Protein AF-A0AAD7EFY2-F1 (afdb_monomer_lite)

Foldseek 3Di:
DDPVVLVVCCCPPQCVVPDDDDPVVSVCCCVFPVVQVVLLVLVVVPDPPPPPDDPDQDPVLVVVVVVLVVLCPDDDPPPPPVPKDQDLQQLDIPDPCLVVDPLSDHSVLSNQFDDADPVCSRVWDAAPHTPRTADPRSDRVPDDRDDDPPDGPGPCPPSDPPDDCVVVPPPTHPVVVDDDDDDDDDDDDDDDDPPVVVVVVVVVVVVVVVVVVVCVVCVVVPPPVVVVVCVVVVVVVVVVVVVVVVVVCVVVVVPPPPPDPDPPPPPDDDD

pLDDT: mean 74.69, std 19.08, range [30.16, 94.94]

Secondary structure (DSSP, 8-state):
--HHHHHHHIIIIISTT-SS--HHHHHHHIIIIIHHHHHHHHHHHSSSS-TTSPPPPPHHHHHHHHHHHHHHTS---SS-TTT--EETTTTEESSHHHHHSTT---HHHHHTSPPPPTTHHHH--B-SSSSSB--TTS--TTPPP-PPPS-----S-S----S-GGGSTTSS-GGGSS------------S--SHHHHHHHHHHHHHHHHHHHHHHHHGGGT-HHHHHHHHHTTHHHHHHHHHHHHHHHHHHHTS----S---TT------

Organism: NCBI:txid1033008

InterPro domains:
  IPR007527 Zinc finger, SWIM-type [PS50966] (84-117)

Structure (mmCIF, N/CA/C/O backbone):
data_AF-A0AAD7EFY2-F1
#
_entry.id   AF-A0AAD7EFY2-F1
#
loop_
_atom_site.group_PDB
_atom_site.id
_atom_site.type_symbol
_atom_site.label_atom_id
_atom_site.label_alt_id
_atom_site.label_comp_id
_atom_site.label_asym_id
_atom_site.label_entity_id
_atom_site.label_seq_id
_atom_site.pdbx_PDB_ins_code
_atom_site.Cartn_x
_atom_site.Cartn_y
_atom_site.Cartn_z
_atom_site.occupancy
_atom_site.B_iso_or_equiv
_atom_site.auth_seq_id
_atom_site.auth_comp_id
_atom_site.auth_asym_id
_atom_site.auth_atom_id
_atom_site.pdbx_PDB_model_num
ATOM 1 N N . MET A 1 1 ? 2.608 0.302 -12.556 1.00 53.41 1 MET A N 1
ATOM 2 C CA . MET A 1 1 ? 2.859 -0.166 -13.939 1.00 53.41 1 MET A CA 1
ATOM 3 C C . MET A 1 1 ? 1.964 0.640 -14.864 1.00 53.41 1 MET A C 1
ATOM 5 O O . MET A 1 1 ? 0.772 0.690 -14.608 1.00 53.41 1 MET A O 1
ATOM 9 N N . ASN A 1 2 ? 2.506 1.304 -15.886 1.00 73.56 2 ASN A N 1
ATOM 10 C CA . ASN A 1 2 ? 1.676 2.113 -16.785 1.00 73.56 2 ASN A CA 1
ATOM 11 C C . ASN A 1 2 ? 0.915 1.205 -17.759 1.00 73.56 2 ASN A C 1
ATOM 13 O O . ASN A 1 2 ? 1.488 0.238 -18.267 1.00 73.56 2 ASN A O 1
ATOM 17 N N . VAL A 1 3 ? -0.343 1.549 -18.047 1.00 77.38 3 VAL A N 1
ATOM 18 C CA . VAL A 1 3 ? -1.238 0.825 -18.974 1.00 77.38 3 VAL A CA 1
ATOM 19 C C . VAL A 1 3 ? -0.559 0.561 -20.326 1.00 77.38 3 VAL A C 1
ATOM 21 O O . VAL A 1 3 ? -0.687 -0.513 -20.903 1.00 77.38 3 VAL A O 1
ATOM 24 N N . GLU A 1 4 ? 0.261 1.497 -20.801 1.00 81.25 4 GLU A N 1
ATOM 25 C CA . GLU A 1 4 ? 1.002 1.368 -22.058 1.00 81.25 4 GLU A CA 1
ATOM 26 C C . GLU A 1 4 ? 2.034 0.223 -22.053 1.00 81.25 4 GLU A C 1
ATOM 28 O O . GLU A 1 4 ? 2.192 -0.482 -23.051 1.00 81.25 4 GLU A O 1
ATOM 33 N N . ASN A 1 5 ? 2.718 -0.002 -20.927 1.00 80.94 5 ASN A N 1
ATOM 34 C CA . ASN A 1 5 ? 3.691 -1.090 -20.811 1.00 80.94 5 ASN A CA 1
ATOM 35 C C . ASN A 1 5 ? 2.992 -2.457 -20.832 1.00 80.94 5 ASN A C 1
ATOM 37 O O . ASN A 1 5 ? 3.487 -3.395 -21.453 1.00 80.94 5 ASN A O 1
ATOM 41 N N . PHE A 1 6 ? 1.808 -2.551 -20.216 1.00 84.69 6 PHE A N 1
ATOM 42 C CA . PHE A 1 6 ? 0.968 -3.745 -20.300 1.00 84.69 6 PHE A CA 1
ATOM 43 C C . PHE A 1 6 ? 0.600 -4.063 -21.755 1.00 84.69 6 PHE A C 1
ATOM 45 O O . PHE A 1 6 ? 0.857 -5.168 -22.229 1.00 84.69 6 PHE A O 1
ATOM 52 N N . TRP A 1 7 ? 0.099 -3.078 -22.507 1.00 85.06 7 TRP A N 1
ATOM 53 C CA . TRP A 1 7 ? -0.270 -3.290 -23.910 1.00 85.06 7 TRP A CA 1
ATOM 54 C C . TRP A 1 7 ? 0.915 -3.669 -24.801 1.00 85.06 7 TRP A C 1
ATOM 56 O O . TRP A 1 7 ? 0.750 -4.497 -25.696 1.00 85.06 7 TRP A O 1
ATOM 66 N N . LYS A 1 8 ? 2.108 -3.111 -24.562 1.00 87.12 8 LYS A N 1
ATOM 67 C CA . LYS A 1 8 ? 3.330 -3.515 -25.280 1.00 87.12 8 LYS A CA 1
ATOM 68 C C . LYS A 1 8 ? 3.653 -4.988 -25.038 1.00 87.12 8 LYS A C 1
ATOM 70 O O . LYS A 1 8 ? 3.886 -5.723 -25.995 1.00 87.12 8 LYS A O 1
ATOM 75 N N . GLN A 1 9 ? 3.612 -5.437 -23.785 1.00 86.31 9 GLN A N 1
ATOM 76 C CA . GLN A 1 9 ? 3.875 -6.838 -23.440 1.00 86.31 9 GLN A CA 1
ATOM 77 C C . GLN A 1 9 ? 2.809 -7.780 -23.996 1.00 86.31 9 GLN A C 1
ATOM 79 O O . GLN A 1 9 ? 3.153 -8.827 -24.536 1.00 86.31 9 GLN A O 1
ATOM 84 N N . LEU A 1 10 ? 1.533 -7.393 -23.940 1.00 89.19 10 LEU A N 1
ATOM 85 C CA . LEU A 1 10 ? 0.446 -8.176 -24.521 1.00 89.19 10 LEU A CA 1
ATOM 86 C C . LEU A 1 10 ? 0.632 -8.353 -26.035 1.00 89.19 10 LEU A C 1
ATOM 88 O O . LEU A 1 10 ? 0.599 -9.475 -26.541 1.00 89.19 10 LEU A O 1
ATOM 92 N N . LYS A 1 11 ? 0.880 -7.250 -26.753 1.00 87.81 11 LYS A N 1
ATOM 93 C CA . LYS A 1 11 ? 1.038 -7.255 -28.214 1.00 87.81 11 LYS A CA 1
ATOM 94 C C . LYS A 1 11 ? 2.266 -8.039 -28.665 1.00 87.81 11 LYS A C 1
ATOM 96 O O . LYS A 1 11 ? 2.144 -8.906 -29.521 1.00 87.81 11 LYS A O 1
ATOM 101 N N . HIS A 1 12 ? 3.431 -7.752 -28.090 1.00 87.94 12 HIS A N 1
ATOM 102 C CA . HIS A 1 12 ? 4.690 -8.349 -28.539 1.00 87.94 12 HIS A CA 1
ATOM 103 C C . HIS A 1 12 ? 4.944 -9.737 -27.947 1.00 87.94 12 HIS A C 1
ATOM 105 O O . HIS A 1 12 ? 5.533 -10.580 -28.610 1.00 87.94 12 HIS A O 1
ATOM 111 N N . GLY A 1 13 ? 4.492 -9.995 -26.719 1.00 86.44 13 GLY A N 1
ATOM 112 C CA . GLY A 1 13 ? 4.700 -11.278 -26.050 1.00 86.44 13 GLY A CA 1
ATOM 113 C C . GLY A 1 13 ? 3.698 -12.341 -26.485 1.00 86.44 13 GLY A C 1
ATOM 114 O O . GLY A 1 13 ? 4.090 -13.453 -26.820 1.00 86.44 13 GLY A O 1
ATOM 115 N N . PHE A 1 14 ? 2.409 -11.995 -26.532 1.00 87.81 14 PHE A N 1
ATOM 116 C CA . PHE A 1 14 ? 1.338 -12.992 -26.640 1.00 87.81 14 PHE A CA 1
ATOM 117 C C . PHE A 1 14 ? 0.555 -12.915 -27.954 1.00 87.81 14 PHE A C 1
ATOM 119 O O . PHE A 1 14 ? 0.080 -13.936 -28.441 1.00 87.81 14 PHE A O 1
ATOM 126 N N . LEU A 1 15 ? 0.436 -11.728 -28.560 1.00 90.88 15 LEU A N 1
ATOM 127 C CA . LEU A 1 15 ? -0.363 -11.521 -29.777 1.00 90.88 15 LEU A CA 1
ATOM 128 C C . LEU A 1 15 ? 0.467 -11.349 -31.058 1.00 90.88 15 LEU A C 1
ATOM 130 O O . LEU A 1 15 ? -0.096 -11.017 -32.096 1.00 90.88 15 LEU A O 1
ATOM 134 N N . HIS A 1 16 ? 1.779 -11.595 -31.020 1.00 87.19 16 HIS A N 1
ATOM 135 C CA . HIS A 1 16 ? 2.670 -11.342 -32.158 1.00 87.19 16 HIS A CA 1
ATOM 136 C C . HIS A 1 16 ? 2.314 -12.164 -33.412 1.00 87.19 16 HIS A C 1
ATOM 138 O O . HIS A 1 16 ? 2.474 -11.669 -34.522 1.00 87.19 16 HIS A O 1
ATOM 144 N N . ASN A 1 17 ? 1.755 -13.367 -33.236 1.00 86.62 17 ASN A N 1
ATOM 145 C CA . ASN A 1 17 ? 1.300 -14.235 -34.333 1.00 86.62 17 ASN A CA 1
ATOM 146 C C . ASN A 1 17 ? -0.208 -14.127 -34.619 1.00 86.62 17 ASN A C 1
ATOM 148 O O . ASN A 1 17 ? -0.734 -14.852 -35.462 1.00 86.62 17 ASN A O 1
ATOM 152 N N . HIS A 1 18 ? -0.929 -13.252 -33.913 1.00 86.19 18 HIS A N 1
ATOM 153 C CA . HIS A 1 18 ? -2.376 -13.119 -34.046 1.00 86.19 18 HIS A CA 1
ATOM 154 C C . HIS A 1 18 ? -2.736 -11.819 -34.760 1.00 86.19 18 HIS A C 1
ATOM 156 O O . HIS A 1 18 ? -2.819 -10.746 -34.163 1.00 86.19 18 HIS A O 1
ATOM 162 N N . VAL A 1 19 ? -3.023 -11.926 -36.055 1.00 82.81 19 VAL A N 1
ATOM 163 C CA . VAL A 1 19 ? -3.623 -10.827 -36.813 1.00 82.81 19 VAL A CA 1
ATOM 164 C C . VAL A 1 19 ? -5.116 -10.796 -36.482 1.00 82.81 19 VAL A C 1
ATOM 166 O O . VAL A 1 19 ? -5.873 -11.623 -36.975 1.00 82.81 19 VAL A O 1
ATOM 169 N N . ARG A 1 20 ? -5.534 -9.853 -35.625 1.00 85.56 20 ARG A N 1
ATOM 170 C CA . ARG A 1 20 ? -6.931 -9.674 -35.167 1.00 85.56 20 ARG A CA 1
ATOM 171 C C . ARG A 1 20 ? -7.519 -10.931 -34.494 1.00 85.56 20 ARG A C 1
ATOM 173 O O . ARG A 1 20 ? -8.410 -11.567 -35.055 1.00 85.56 20 ARG A O 1
ATOM 180 N N . PRO A 1 21 ? -7.052 -11.294 -33.285 1.00 87.94 21 PRO A N 1
ATOM 181 C CA . PRO A 1 21 ? -7.642 -12.408 -32.547 1.00 87.94 21 PRO A CA 1
ATOM 182 C C . PRO A 1 21 ? -9.140 -12.168 -32.320 1.00 87.94 21 PRO A C 1
ATOM 184 O O . PRO A 1 21 ? -9.557 -11.052 -32.000 1.00 87.94 21 PRO A O 1
ATOM 187 N N . ARG A 1 22 ? -9.949 -13.225 -32.461 1.00 93.69 22 ARG A N 1
ATOM 188 C CA . ARG A 1 22 ? -11.358 -13.194 -32.039 1.00 93.69 22 ARG A CA 1
ATOM 189 C C . ARG A 1 22 ? -11.436 -12.897 -30.541 1.00 93.69 22 ARG A C 1
ATOM 191 O O . ARG A 1 22 ? -10.520 -13.258 -29.800 1.00 93.69 22 ARG A O 1
ATOM 198 N N . LEU A 1 23 ? -12.532 -12.283 -30.096 1.00 93.25 23 LEU A N 1
ATOM 199 C CA . LEU A 1 23 ? -12.705 -11.883 -28.696 1.00 93.25 23 LEU A CA 1
ATOM 200 C C . LEU A 1 23 ? -12.502 -13.065 -27.734 1.00 93.25 23 LEU A C 1
ATOM 202 O O . LEU A 1 23 ? -11.715 -12.950 -26.799 1.00 93.25 23 LEU A O 1
ATOM 206 N N . ASP A 1 24 ? -13.100 -14.219 -28.027 1.00 94.94 24 ASP A N 1
ATOM 207 C CA . ASP A 1 24 ? -12.975 -15.423 -27.192 1.00 94.94 24 ASP A CA 1
ATOM 208 C C . ASP A 1 24 ? -11.528 -15.915 -27.084 1.00 94.94 24 ASP A C 1
ATOM 210 O O . ASP A 1 24 ? -11.059 -16.299 -26.015 1.00 94.94 24 ASP A O 1
ATOM 214 N N . GLN A 1 25 ? -10.783 -15.851 -28.189 1.00 91.50 25 GLN A N 1
ATOM 215 C CA . GLN A 1 25 ? -9.376 -16.239 -28.222 1.00 91.50 25 GLN A CA 1
ATOM 216 C C . GLN A 1 25 ? -8.512 -15.260 -27.425 1.00 91.50 25 GLN A C 1
ATOM 218 O O . GLN A 1 25 ? -7.604 -15.684 -26.714 1.00 91.50 25 GLN A O 1
ATOM 223 N N . LEU A 1 26 ? -8.801 -13.959 -27.507 1.00 92.19 26 LEU A N 1
ATOM 224 C CA . LEU A 1 26 ? -8.124 -12.951 -26.698 1.00 92.19 26 LEU A CA 1
ATOM 225 C C . LEU A 1 26 ? -8.396 -13.165 -25.204 1.00 92.19 26 LEU A C 1
ATOM 227 O O . LEU A 1 26 ? -7.457 -13.130 -24.413 1.00 92.19 26 LEU A O 1
ATOM 231 N N . ILE A 1 27 ? -9.650 -13.428 -24.825 1.00 93.31 27 ILE A N 1
ATOM 232 C CA . ILE A 1 27 ? -10.039 -13.734 -23.440 1.00 93.31 27 ILE A CA 1
ATOM 233 C C . ILE A 1 27 ? -9.298 -14.979 -22.949 1.00 93.31 27 ILE A C 1
ATOM 235 O O . ILE A 1 27 ? -8.695 -14.952 -21.876 1.00 93.31 27 ILE A O 1
ATOM 239 N N . TRP A 1 28 ? -9.267 -16.044 -23.752 1.00 93.31 28 TRP A N 1
ATOM 240 C CA . TRP A 1 28 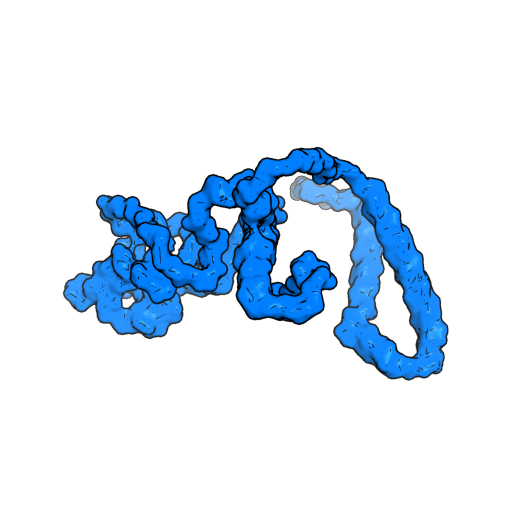? -8.536 -17.261 -23.408 1.00 93.31 28 TRP A CA 1
ATOM 241 C C . TRP A 1 28 ? -7.039 -16.994 -23.209 1.00 93.31 28 TRP A C 1
ATOM 243 O O . TRP A 1 28 ? -6.480 -17.423 -22.202 1.00 93.31 28 TRP A O 1
ATOM 253 N N . ILE A 1 29 ? -6.392 -16.232 -24.101 1.00 90.88 29 ILE A N 1
ATOM 254 C CA . ILE A 1 29 ? -4.973 -15.846 -23.967 1.00 90.88 29 ILE A CA 1
ATOM 255 C C . ILE A 1 29 ? -4.743 -15.028 -22.690 1.00 90.88 29 ILE A C 1
ATOM 257 O O . ILE A 1 29 ? -3.776 -15.275 -21.967 1.00 90.88 29 ILE A O 1
ATOM 261 N N . LEU A 1 30 ? -5.627 -14.072 -22.387 1.00 91.25 30 LEU A N 1
ATOM 262 C CA . LEU A 1 30 ? -5.523 -13.246 -21.184 1.00 91.25 30 LEU A CA 1
ATOM 263 C C . LEU A 1 30 ? -5.583 -14.105 -19.918 1.00 91.25 30 LEU A C 1
ATOM 265 O O . LEU A 1 30 ? -4.690 -14.010 -19.079 1.00 91.25 30 LEU A O 1
ATOM 269 N N . ILE A 1 31 ? -6.585 -14.978 -19.812 1.00 90.31 31 ILE A N 1
ATOM 270 C CA . ILE A 1 31 ? -6.802 -15.820 -18.629 1.00 90.31 31 ILE A CA 1
ATOM 271 C C . ILE A 1 31 ? -5.695 -16.869 -18.479 1.00 90.31 31 ILE A C 1
ATOM 273 O O . ILE A 1 31 ? -5.176 -17.059 -17.383 1.00 90.31 31 ILE A O 1
ATOM 277 N N . THR A 1 32 ? -5.323 -17.550 -19.564 1.00 86.19 32 THR A N 1
ATOM 278 C CA . THR A 1 32 ? -4.462 -18.745 -19.486 1.00 86.19 32 THR A CA 1
ATOM 279 C C . THR A 1 32 ? -2.972 -18.454 -19.626 1.00 86.19 32 THR A C 1
ATOM 281 O O . THR A 1 32 ? -2.159 -19.236 -19.135 1.00 86.19 32 THR A O 1
ATOM 284 N N . GLN A 1 33 ? -2.587 -17.353 -20.280 1.00 86.62 33 GLN A N 1
ATOM 285 C CA . GLN A 1 33 ? -1.179 -17.051 -20.568 1.00 86.62 33 GLN A CA 1
ATOM 286 C C . GLN A 1 33 ? -0.711 -15.766 -19.893 1.00 86.62 33 GLN A C 1
ATOM 288 O O . GLN A 1 33 ? 0.328 -15.758 -19.238 1.00 86.62 33 GLN A O 1
ATOM 293 N N . VAL A 1 34 ? -1.472 -14.679 -20.027 1.00 88.75 34 VAL A N 1
ATOM 294 C CA . VAL A 1 34 ? -1.034 -13.357 -19.556 1.00 88.75 34 VAL A CA 1
ATOM 295 C C . VAL A 1 34 ? -1.124 -13.277 -18.037 1.00 88.75 34 VAL A C 1
ATOM 297 O O . VAL A 1 34 ? -0.108 -13.061 -17.379 1.00 88.75 34 VAL A O 1
ATOM 300 N N . THR A 1 35 ? -2.307 -13.501 -17.463 1.00 85.56 35 THR A N 1
ATOM 301 C CA . THR A 1 35 ? -2.536 -13.373 -16.016 1.00 85.56 35 THR A CA 1
ATOM 302 C C . THR A 1 35 ? -1.567 -14.219 -15.179 1.00 85.56 35 THR A C 1
ATOM 304 O O . THR A 1 35 ? -0.947 -13.656 -14.277 1.00 85.56 35 THR A O 1
ATOM 307 N N . PRO A 1 36 ? -1.316 -15.510 -15.481 1.00 86.06 36 PRO A N 1
ATOM 308 C CA . PRO A 1 36 ? -0.393 -16.323 -14.687 1.00 86.06 36 PRO A CA 1
ATOM 309 C C . PRO A 1 36 ? 1.052 -15.812 -14.716 1.00 86.06 36 PRO A C 1
ATOM 311 O O . PRO A 1 36 ? 1.701 -15.758 -13.674 1.00 86.06 36 PRO A O 1
ATOM 314 N N . VAL A 1 37 ? 1.553 -15.373 -15.878 1.00 82.25 37 VAL A N 1
ATOM 315 C CA . VAL A 1 37 ? 2.913 -14.812 -16.006 1.00 82.25 37 VAL A CA 1
ATOM 316 C C . VAL A 1 37 ? 3.045 -13.518 -15.207 1.00 82.25 37 VAL A C 1
ATOM 318 O O . VAL A 1 37 ? 4.066 -13.280 -14.558 1.00 82.25 37 VAL A O 1
ATOM 321 N N . TYR A 1 38 ? 2.012 -12.678 -15.236 1.00 81.62 38 TYR A N 1
ATOM 322 C CA . TYR A 1 38 ? 1.975 -11.454 -14.444 1.00 81.62 38 TYR A CA 1
ATOM 323 C C . TYR A 1 38 ? 1.939 -11.742 -12.944 1.00 81.62 38 TYR A C 1
ATOM 325 O O . TYR A 1 38 ? 2.714 -11.135 -12.206 1.00 81.62 38 TYR A O 1
ATOM 333 N N . LEU A 1 39 ? 1.112 -12.693 -12.505 1.00 81.38 39 LEU A N 1
ATOM 334 C CA . LEU A 1 39 ? 1.046 -13.118 -11.106 1.00 81.38 39 LEU A CA 1
ATOM 335 C C . LEU A 1 39 ? 2.374 -13.721 -10.635 1.00 81.38 39 LEU A C 1
ATOM 337 O O . LEU A 1 39 ? 2.857 -13.356 -9.571 1.00 81.38 39 LEU A O 1
ATOM 341 N N . ALA A 1 40 ? 3.024 -14.565 -11.440 1.00 79.56 40 ALA A N 1
ATOM 342 C CA . ALA A 1 40 ? 4.335 -15.126 -11.111 1.00 79.56 40 ALA A CA 1
ATOM 343 C C . ALA A 1 40 ? 5.401 -14.031 -10.938 1.00 79.56 40 ALA A C 1
ATOM 345 O O . ALA A 1 40 ? 6.148 -14.041 -9.960 1.00 79.56 40 ALA A O 1
ATOM 346 N N . ARG A 1 41 ? 5.431 -13.041 -11.842 1.00 76.50 41 ARG A N 1
ATOM 347 C CA . ARG A 1 41 ? 6.342 -11.888 -11.743 1.00 76.50 41 ARG A CA 1
ATOM 348 C C . ARG A 1 41 ? 6.046 -11.020 -10.525 1.00 76.50 41 ARG A C 1
ATOM 350 O O . ARG A 1 41 ? 6.975 -10.606 -9.832 1.00 76.50 41 ARG A O 1
ATOM 357 N N . ALA A 1 42 ? 4.771 -10.753 -10.259 1.00 74.81 42 ALA A N 1
ATOM 358 C CA . ALA A 1 42 ? 4.344 -10.024 -9.072 1.00 74.81 42 ALA A CA 1
ATOM 359 C C . ALA A 1 42 ? 4.775 -10.763 -7.799 1.00 74.81 42 ALA A C 1
ATOM 361 O O . ALA A 1 42 ? 5.352 -10.139 -6.919 1.00 74.81 42 ALA A O 1
ATOM 362 N N . ASN A 1 43 ? 4.620 -12.087 -7.751 1.00 70.12 43 ASN A N 1
ATOM 363 C CA . ASN A 1 43 ? 5.050 -12.922 -6.629 1.00 70.12 43 ASN A CA 1
ATOM 364 C C . ASN A 1 43 ? 6.573 -12.965 -6.456 1.00 70.12 43 ASN A C 1
ATOM 366 O O . ASN A 1 43 ? 7.043 -13.021 -5.330 1.00 70.12 43 ASN A O 1
ATOM 370 N N . THR A 1 44 ? 7.370 -12.913 -7.529 1.00 66.38 44 THR A N 1
ATOM 371 C CA . THR A 1 44 ? 8.835 -12.772 -7.386 1.00 66.38 44 THR A CA 1
ATOM 372 C C . THR A 1 44 ? 9.255 -11.406 -6.851 1.00 66.38 44 THR A C 1
ATOM 374 O O . THR A 1 44 ? 10.288 -11.300 -6.193 1.00 66.38 44 THR A O 1
ATOM 377 N N . LEU A 1 45 ? 8.480 -10.359 -7.143 1.00 65.38 45 LEU A N 1
ATOM 378 C CA . LEU A 1 45 ? 8.734 -9.007 -6.646 1.00 65.38 45 LEU A CA 1
ATOM 379 C C . LEU A 1 45 ? 8.202 -8.815 -5.221 1.00 65.38 45 LEU A C 1
ATOM 381 O O . LEU A 1 45 ? 8.803 -8.068 -4.449 1.00 65.38 45 LEU A O 1
ATOM 385 N N . ASN A 1 46 ? 7.116 -9.501 -4.867 1.00 62.25 46 ASN A N 1
ATOM 386 C CA . ASN A 1 46 ? 6.559 -9.495 -3.527 1.00 62.25 46 ASN A CA 1
ATOM 387 C C . ASN A 1 46 ? 7.360 -10.421 -2.599 1.00 62.25 46 ASN A C 1
ATOM 389 O O . ASN A 1 46 ? 7.657 -11.576 -2.885 1.00 62.25 46 ASN A O 1
ATOM 393 N N . ASP A 1 47 ? 7.735 -9.862 -1.457 1.00 54.81 47 ASP A N 1
ATOM 394 C CA . ASP A 1 47 ? 8.230 -10.528 -0.250 1.00 54.81 47 ASP A CA 1
ATOM 395 C C . ASP A 1 47 ? 9.649 -11.138 -0.254 1.00 54.81 47 ASP A C 1
ATOM 397 O O . ASP A 1 47 ? 10.275 -11.137 0.805 1.00 54.81 47 ASP A O 1
ATOM 401 N N . ARG A 1 48 ? 10.233 -11.581 -1.379 1.00 50.84 48 ARG A N 1
ATOM 402 C CA . ARG A 1 48 ? 11.602 -12.174 -1.377 1.00 50.84 48 ARG A CA 1
ATOM 403 C C . ARG A 1 48 ? 12.717 -11.317 -1.968 1.00 50.84 48 ARG A C 1
ATOM 405 O O . ARG A 1 48 ? 13.881 -11.587 -1.695 1.00 50.84 48 ARG A O 1
ATOM 412 N N . HIS A 1 49 ? 12.409 -10.296 -2.763 1.00 47.47 49 HIS A N 1
ATOM 413 C CA . HIS A 1 49 ? 13.447 -9.574 -3.513 1.00 47.47 49 HIS A CA 1
ATOM 414 C C . HIS A 1 49 ? 14.151 -8.461 -2.705 1.00 47.47 49 HIS A C 1
ATOM 416 O O . HIS A 1 49 ? 15.203 -7.966 -3.103 1.00 47.47 49 HIS A O 1
ATOM 422 N N . CYS A 1 50 ? 13.624 -8.070 -1.541 1.00 54.69 50 CYS A N 1
ATOM 423 C CA . CYS A 1 50 ? 14.248 -7.071 -0.665 1.00 54.69 50 CYS A CA 1
ATOM 424 C C . CYS A 1 50 ? 14.828 -7.715 0.603 1.00 54.69 50 CYS A C 1
ATOM 426 O O . CYS A 1 50 ? 14.456 -7.356 1.720 1.00 54.69 50 CYS A O 1
ATOM 428 N N . LEU A 1 51 ? 15.751 -8.665 0.430 1.00 52.06 51 LEU A N 1
ATOM 429 C CA . LEU A 1 51 ? 16.549 -9.246 1.515 1.00 52.06 51 LEU A CA 1
ATOM 430 C C . LEU A 1 51 ? 17.436 -8.151 2.135 1.00 52.06 51 LEU A C 1
ATOM 432 O O . LEU A 1 51 ? 18.536 -7.890 1.662 1.00 52.06 51 LEU A O 1
ATOM 436 N N . GLY A 1 52 ? 16.935 -7.448 3.151 1.00 56.06 52 GLY A N 1
ATOM 437 C CA . GLY A 1 52 ? 17.712 -6.444 3.889 1.00 56.06 52 GLY A CA 1
ATOM 438 C C . GLY A 1 52 ? 16.933 -5.222 4.369 1.00 56.06 52 GLY A C 1
ATOM 439 O O . GLY A 1 52 ? 17.455 -4.458 5.176 1.00 56.06 52 GLY A O 1
ATOM 440 N N . ARG A 1 53 ? 15.682 -5.029 3.931 1.00 56.69 53 ARG A N 1
ATOM 441 C CA . ARG A 1 53 ? 14.822 -3.949 4.438 1.00 56.69 53 ARG A CA 1
ATOM 442 C C . ARG A 1 53 ? 13.515 -4.526 4.960 1.00 56.69 53 ARG A C 1
ATOM 444 O O . ARG A 1 53 ? 12.870 -5.307 4.269 1.00 56.69 53 ARG A O 1
ATOM 451 N N . SER A 1 54 ? 13.118 -4.130 6.170 1.00 65.44 54 SER A N 1
ATOM 452 C CA . SER A 1 54 ? 11.780 -4.437 6.677 1.00 65.44 54 SER A CA 1
ATOM 453 C C . SER A 1 54 ? 10.724 -3.872 5.725 1.00 65.44 54 SER A C 1
ATOM 455 O O . SER A 1 54 ? 10.922 -2.810 5.122 1.00 65.44 54 SER A O 1
ATOM 457 N N . LYS A 1 55 ? 9.608 -4.595 5.568 1.00 71.12 55 LYS A N 1
ATOM 458 C CA . LYS A 1 55 ? 8.492 -4.157 4.728 1.00 71.12 55 LYS A CA 1
ATOM 459 C C . LYS A 1 55 ? 8.042 -2.782 5.213 1.00 71.12 55 LYS A C 1
ATOM 461 O O . LYS A 1 55 ? 7.643 -2.615 6.365 1.00 71.12 55 LYS A O 1
ATOM 466 N N . ALA A 1 56 ? 8.179 -1.778 4.353 1.00 81.88 56 ALA A N 1
ATOM 467 C CA . ALA A 1 56 ? 7.687 -0.452 4.675 1.00 81.88 56 ALA A CA 1
ATOM 468 C C . ALA A 1 56 ? 6.161 -0.525 4.777 1.00 81.88 56 ALA A C 1
ATOM 470 O O . ALA A 1 56 ? 5.514 -1.082 3.893 1.00 81.88 56 ALA A O 1
ATOM 471 N N . LEU A 1 57 ? 5.605 0.048 5.845 1.00 85.62 57 LEU A N 1
ATOM 472 C CA . LEU A 1 57 ? 4.158 0.150 6.002 1.00 85.62 57 LEU A CA 1
ATOM 473 C C . LEU A 1 57 ? 3.562 0.916 4.818 1.00 85.62 57 LEU A C 1
ATOM 475 O O . LEU A 1 57 ? 4.091 1.970 4.428 1.00 85.62 57 LEU A O 1
ATOM 479 N N . THR A 1 58 ? 2.458 0.407 4.277 1.00 86.12 58 THR A N 1
ATOM 480 C CA . THR A 1 58 ? 1.689 1.117 3.250 1.00 86.12 58 THR A CA 1
ATOM 481 C C . THR A 1 58 ? 1.154 2.443 3.815 1.00 86.12 58 THR A C 1
ATOM 483 O O . THR A 1 58 ? 1.056 2.602 5.037 1.00 86.12 58 THR A O 1
ATOM 486 N N . PRO A 1 59 ? 0.805 3.435 2.971 1.00 88.81 59 PRO A N 1
ATOM 487 C CA . PRO A 1 59 ? 0.192 4.678 3.448 1.00 88.81 59 PRO A CA 1
ATOM 488 C C . PRO A 1 59 ? -1.041 4.425 4.324 1.00 88.81 59 PRO A C 1
ATOM 490 O O . PRO A 1 59 ? -1.173 5.036 5.383 1.00 88.81 59 PRO A O 1
ATOM 493 N N . PHE A 1 60 ? -1.872 3.455 3.930 1.00 88.88 60 PHE A N 1
ATOM 494 C CA . PHE A 1 60 ? -3.013 3.001 4.716 1.00 88.88 60 PHE A CA 1
ATOM 495 C C . PHE A 1 60 ? -2.586 2.446 6.079 1.00 88.88 60 PHE A C 1
ATOM 497 O O . PHE A 1 60 ? -3.076 2.913 7.097 1.00 88.88 60 PHE A O 1
ATOM 504 N N . GLN A 1 61 ? -1.624 1.519 6.127 1.00 92.00 61 GLN A N 1
ATOM 505 C CA . GLN A 1 61 ? -1.144 0.936 7.387 1.00 92.00 61 GLN A CA 1
ATOM 506 C C . GLN A 1 61 ? -0.546 1.981 8.336 1.00 92.00 61 GLN A C 1
ATOM 508 O O . GLN A 1 61 ? -0.700 1.877 9.552 1.00 92.00 61 GLN A O 1
ATOM 513 N N . LYS A 1 62 ? 0.128 3.007 7.801 1.00 93.00 62 LYS A N 1
ATOM 514 C CA . LYS A 1 62 ? 0.641 4.129 8.602 1.00 93.00 62 LYS A CA 1
ATOM 515 C C . LYS A 1 62 ? -0.490 4.935 9.233 1.00 93.00 62 LYS A C 1
ATOM 517 O O . LYS A 1 62 ? -0.428 5.178 10.433 1.00 93.00 62 LYS A O 1
ATOM 522 N N . MET A 1 63 ? -1.495 5.306 8.436 1.00 93.44 63 MET A N 1
ATOM 523 C CA . MET A 1 63 ? -2.689 6.018 8.901 1.00 93.44 63 MET A CA 1
ATOM 524 C C . MET A 1 63 ? -3.461 5.177 9.923 1.00 93.44 63 MET A C 1
ATOM 526 O O . MET A 1 63 ? -3.717 5.626 11.031 1.00 93.44 63 MET A O 1
ATOM 530 N N . PHE A 1 64 ? -3.744 3.916 9.604 1.00 94.06 64 PHE A N 1
ATOM 531 C CA . PHE A 1 64 ? -4.428 2.987 10.499 1.00 94.06 64 PHE A CA 1
ATOM 532 C C . PHE A 1 64 ? -3.715 2.867 11.852 1.00 94.06 64 PHE A C 1
ATOM 534 O O . PHE A 1 64 ? -4.340 2.973 12.904 1.00 94.06 64 PHE A O 1
ATOM 541 N N . LYS A 1 65 ? -2.386 2.705 11.836 1.00 94.81 65 LYS A N 1
ATOM 542 C CA . LYS A 1 65 ? -1.573 2.628 13.053 1.00 94.81 65 LYS A CA 1
ATOM 543 C C . LYS A 1 65 ? -1.610 3.922 13.868 1.00 94.81 65 LYS A C 1
ATOM 545 O O . LYS A 1 65 ? -1.673 3.843 15.092 1.00 94.81 65 LYS A O 1
ATOM 550 N N . SER A 1 66 ? -1.528 5.095 13.234 1.00 94.56 66 SER A N 1
ATOM 551 C CA . SER A 1 66 ? -1.577 6.368 13.966 1.00 94.56 66 SER A CA 1
ATOM 552 C C . SER A 1 66 ? -2.935 6.593 14.622 1.00 94.56 66 SER A C 1
ATOM 554 O O . SER A 1 66 ? -2.978 6.957 15.795 1.00 94.56 66 SER A O 1
ATOM 556 N N . GLU A 1 67 ? -4.022 6.311 13.901 1.00 94.44 67 GLU A N 1
ATOM 557 C CA . GLU A 1 67 ? -5.386 6.445 14.425 1.00 94.44 67 GLU A CA 1
ATOM 558 C C . GLU A 1 67 ? -5.653 5.452 15.560 1.00 94.44 67 GLU A C 1
ATOM 560 O O . GLU A 1 67 ? -6.200 5.825 16.596 1.00 94.44 67 GLU A O 1
ATOM 565 N N . TRP A 1 68 ? -5.189 4.205 15.425 1.00 94.69 68 TRP A N 1
ATOM 566 C CA . TRP A 1 68 ? -5.289 3.216 16.497 1.00 94.69 68 TRP A CA 1
ATOM 567 C C . TRP A 1 68 ? -4.614 3.693 17.782 1.00 94.69 68 TRP A C 1
ATOM 569 O O . TRP A 1 68 ? -5.219 3.640 18.846 1.00 94.69 68 TRP A O 1
ATOM 579 N N . ILE A 1 69 ? -3.367 4.169 17.696 1.00 93.75 69 ILE A N 1
ATOM 580 C CA . ILE A 1 69 ? -2.613 4.645 18.868 1.00 93.75 69 ILE A CA 1
ATOM 581 C C . ILE A 1 69 ? -3.309 5.852 19.506 1.00 93.75 69 ILE A C 1
ATOM 583 O O . ILE A 1 69 ? -3.339 5.964 20.730 1.00 93.75 69 ILE A O 1
ATOM 587 N N . CYS A 1 70 ? -3.881 6.743 18.691 1.00 93.12 70 CYS A N 1
ATOM 588 C CA . CYS A 1 70 ? -4.654 7.870 19.196 1.00 93.12 70 CYS A CA 1
ATOM 589 C C . CYS A 1 70 ? -5.856 7.377 20.014 1.00 93.12 70 CYS A C 1
ATOM 591 O O . CYS A 1 70 ? -5.974 7.740 21.182 1.00 93.12 70 CYS A O 1
ATOM 593 N N . LEU A 1 71 ? -6.674 6.482 19.451 1.00 92.12 71 LEU A N 1
ATOM 594 C CA . LEU A 1 71 ? -7.870 5.925 20.098 1.00 92.12 71 LEU A CA 1
ATOM 595 C C . LEU A 1 71 ? -7.561 5.046 21.321 1.00 92.12 71 LEU A C 1
ATOM 597 O O . LEU A 1 71 ? -8.334 5.038 22.275 1.00 92.12 71 LEU A O 1
ATOM 601 N N . GLU A 1 72 ? -6.426 4.343 21.325 1.00 91.94 72 GLU A N 1
ATOM 602 C CA . GLU A 1 72 ? -5.943 3.558 22.473 1.00 91.94 72 GLU A CA 1
ATOM 603 C C . GLU A 1 72 ? -5.664 4.459 23.686 1.00 91.94 72 GLU A C 1
ATOM 605 O O . GLU A 1 72 ? -5.877 4.051 24.824 1.00 91.94 72 GLU A O 1
ATOM 610 N N . SER A 1 73 ? -5.211 5.694 23.450 1.00 87.31 73 SER A N 1
ATOM 611 C CA . SER A 1 73 ? -4.868 6.651 24.510 1.00 87.31 73 SER A CA 1
ATOM 612 C C . SER A 1 73 ? -6.050 7.460 25.053 1.00 87.31 73 SER A C 1
ATOM 614 O O . SER A 1 73 ? -5.897 8.164 26.052 1.00 87.31 73 SER A O 1
ATOM 616 N N . VAL A 1 74 ? -7.217 7.395 24.406 1.00 87.88 74 VAL A N 1
ATOM 617 C CA . VAL A 1 74 ? -8.397 8.162 24.823 1.00 87.88 74 VAL A CA 1
ATOM 618 C C . VAL A 1 74 ? -8.968 7.560 26.103 1.00 87.88 74 VAL A C 1
ATOM 620 O O . VAL A 1 74 ? -9.343 6.394 26.133 1.00 87.88 74 VAL A O 1
ATOM 623 N N . THR A 1 75 ? -9.084 8.355 27.166 1.00 78.88 75 THR A N 1
ATOM 624 C CA . THR A 1 75 ? -9.810 7.928 28.366 1.00 78.88 75 THR A CA 1
ATOM 625 C C . THR A 1 75 ? -11.291 7.810 28.029 1.00 78.88 75 THR A C 1
ATOM 627 O O . THR A 1 75 ? -11.937 8.813 27.717 1.00 78.88 75 THR A O 1
ATOM 630 N N . THR A 1 76 ? -11.835 6.597 28.099 1.00 67.31 76 THR A N 1
ATOM 631 C CA . THR A 1 76 ? -13.260 6.340 27.890 1.00 67.31 76 THR A CA 1
ATOM 632 C C . THR A 1 76 ? -14.050 7.216 28.862 1.00 67.31 76 THR A C 1
ATOM 634 O O . THR A 1 76 ? -13.814 7.195 30.073 1.00 67.31 76 THR A O 1
ATOM 637 N N . ARG A 1 77 ? -14.955 8.056 28.347 1.00 57.16 77 ARG A N 1
ATOM 638 C CA . ARG A 1 77 ? -15.827 8.884 29.193 1.00 57.16 77 ARG A CA 1
ATOM 639 C C . ARG A 1 77 ? -16.758 7.919 29.933 1.00 57.16 77 ARG A C 1
ATOM 641 O O . ARG A 1 77 ? -17.657 7.360 29.315 1.00 57.16 77 ARG A O 1
ATOM 648 N N . GLY A 1 78 ? -16.455 7.662 31.204 1.00 50.19 78 GLY A N 1
ATOM 649 C CA . GLY A 1 78 ? -16.891 6.491 31.973 1.00 50.19 78 GLY A CA 1
ATOM 650 C C . GLY A 1 78 ? -18.380 6.376 32.302 1.00 50.19 78 GLY A C 1
ATOM 651 O O . GLY A 1 78 ? -18.718 6.332 33.471 1.00 50.19 78 GLY A O 1
ATOM 652 N N . ASP A 1 79 ? -19.249 6.278 31.297 1.00 46.34 79 ASP A N 1
ATOM 653 C CA . ASP A 1 79 ? -20.696 6.059 31.489 1.00 46.34 79 ASP A CA 1
ATOM 654 C C . ASP A 1 79 ? -21.355 5.250 30.346 1.00 46.34 79 ASP A C 1
ATOM 656 O O . ASP A 1 79 ? -22.571 5.280 30.161 1.00 46.34 79 ASP A O 1
ATOM 660 N N . VAL A 1 80 ? -20.570 4.583 29.488 1.00 54.16 80 VAL A N 1
ATOM 661 C CA . VAL A 1 80 ? -21.028 4.260 28.119 1.00 54.16 80 VAL A CA 1
ATOM 662 C C . VAL A 1 80 ? -20.888 2.785 27.710 1.00 54.16 80 VAL A C 1
ATOM 664 O O . VAL A 1 80 ? -21.480 2.393 26.703 1.00 54.16 80 VAL A O 1
ATOM 667 N N . ASP A 1 81 ? -20.232 1.933 28.502 1.00 53.06 81 ASP A N 1
ATOM 668 C CA . ASP A 1 81 ? -20.088 0.505 28.160 1.00 53.06 81 ASP A CA 1
ATOM 669 C C . ASP A 1 81 ? -21.432 -0.256 28.111 1.00 53.06 81 ASP A C 1
ATOM 671 O O . ASP A 1 81 ? -21.530 -1.282 27.445 1.00 53.06 81 ASP A O 1
ATOM 675 N N . GLU A 1 82 ? -22.510 0.276 28.703 1.00 61.62 82 GLU A N 1
ATOM 676 C CA . GLU A 1 82 ? -23.869 -0.270 28.532 1.00 61.62 82 GLU A CA 1
ATOM 677 C C . GLU A 1 82 ? -24.597 0.237 27.271 1.00 61.62 82 GLU A C 1
ATOM 679 O O . GLU A 1 82 ? -25.564 -0.378 26.817 1.00 61.62 82 GLU A O 1
ATOM 684 N N . LYS A 1 83 ? -24.177 1.365 26.680 1.00 78.50 83 LYS A N 1
ATOM 685 C CA . LYS A 1 83 ? -24.940 2.034 25.610 1.00 78.50 83 LYS A CA 1
ATOM 686 C C . LYS A 1 83 ? -24.587 1.543 24.209 1.00 78.50 83 LYS A C 1
ATOM 688 O O . LYS A 1 83 ? -25.448 1.564 23.323 1.00 78.50 83 LYS A O 1
ATOM 693 N N . TYR A 1 84 ? -23.335 1.157 23.974 1.00 83.44 84 TYR A N 1
ATOM 694 C CA . TYR A 1 84 ? -22.881 0.728 22.653 1.00 83.44 84 TYR A CA 1
ATOM 695 C C . TYR A 1 84 ? -22.509 -0.749 22.646 1.00 83.44 84 TYR A C 1
ATOM 697 O O . TYR A 1 84 ? -21.756 -1.223 23.484 1.00 83.44 84 TYR A O 1
ATOM 705 N N . ILE A 1 85 ? -23.022 -1.472 21.653 1.00 86.25 85 ILE A N 1
ATOM 706 C CA . ILE A 1 85 ? -22.725 -2.888 21.464 1.00 86.25 85 ILE A CA 1
ATOM 707 C C . ILE A 1 85 ? -21.522 -2.970 20.529 1.00 86.25 85 ILE A C 1
ATOM 709 O O . ILE A 1 85 ? -21.605 -2.548 19.370 1.00 86.25 85 ILE A O 1
ATOM 713 N N . THR A 1 86 ? -20.414 -3.507 21.032 1.00 89.50 86 THR A N 1
ATOM 714 C CA . THR A 1 86 ? -19.209 -3.819 20.260 1.00 89.50 86 THR A CA 1
ATOM 715 C C . THR A 1 86 ? -19.176 -5.302 19.907 1.00 89.50 86 THR A C 1
ATOM 717 O O . THR A 1 86 ? -19.368 -6.178 20.745 1.00 89.50 86 THR A O 1
ATOM 720 N N . ARG A 1 87 ? -18.944 -5.593 18.629 1.00 89.00 87 ARG A N 1
ATOM 721 C CA . ARG A 1 87 ? -18.794 -6.941 18.080 1.00 89.00 87 ARG A CA 1
ATOM 722 C C . ARG A 1 87 ? -17.489 -7.010 17.310 1.00 89.00 87 ARG A C 1
ATOM 724 O O . ARG A 1 87 ? -17.413 -6.593 16.154 1.00 89.00 87 ARG A O 1
ATOM 731 N N . VAL A 1 88 ? -16.450 -7.488 17.986 1.00 88.12 88 VAL A N 1
ATOM 732 C CA . VAL A 1 88 ? -15.090 -7.599 17.439 1.00 88.12 88 VAL A CA 1
ATOM 733 C C . VAL A 1 88 ? -15.026 -8.626 16.307 1.00 88.12 88 VAL A C 1
ATOM 735 O O . VAL A 1 88 ? -14.368 -8.387 15.301 1.00 88.12 88 VAL A O 1
ATOM 738 N N . ASP A 1 89 ? -15.775 -9.721 16.431 1.00 84.38 89 ASP A N 1
ATOM 739 C CA . ASP A 1 89 ? -15.911 -10.794 15.439 1.00 84.38 89 ASP A CA 1
ATOM 740 C C . ASP A 1 89 ? -16.423 -10.291 14.082 1.00 84.38 89 ASP A C 1
ATOM 742 O O . ASP A 1 89 ? -15.947 -10.716 13.032 1.00 84.38 89 ASP A O 1
ATOM 746 N N . GLN A 1 90 ? -17.369 -9.351 14.104 1.00 85.69 90 GLN A N 1
ATOM 747 C CA . GLN A 1 90 ? -17.927 -8.715 12.906 1.00 85.69 90 GLN A CA 1
ATOM 748 C C . GLN A 1 90 ? -17.218 -7.402 12.550 1.00 85.69 90 GLN A C 1
ATOM 750 O O . GLN A 1 90 ? -17.511 -6.812 11.512 1.00 85.69 90 GLN A O 1
ATOM 755 N N . TRP A 1 91 ? -16.295 -6.939 13.396 1.00 89.88 91 TRP A N 1
ATOM 756 C CA . TRP A 1 91 ? -15.713 -5.599 13.351 1.00 89.88 91 TRP A CA 1
ATOM 757 C C . TRP A 1 91 ? -16.771 -4.484 13.286 1.00 89.88 91 TRP A C 1
ATOM 759 O O . TRP A 1 91 ? -16.725 -3.587 12.440 1.00 89.88 91 TRP A O 1
ATOM 769 N N . THR A 1 92 ? -17.773 -4.541 14.163 1.00 91.12 92 THR A N 1
ATOM 770 C CA . THR A 1 92 ? -18.868 -3.558 14.202 1.00 91.12 92 THR A CA 1
ATOM 771 C C . THR A 1 92 ? -19.074 -2.990 15.598 1.00 91.12 92 THR A C 1
ATOM 773 O O . THR A 1 92 ? -18.873 -3.654 16.611 1.00 91.12 92 THR A O 1
ATOM 776 N N . CYS A 1 93 ? -19.476 -1.730 15.653 1.00 91.31 93 CYS A N 1
ATOM 777 C CA . CYS A 1 93 ? -19.813 -0.997 16.856 1.00 91.31 93 CYS A CA 1
ATOM 778 C C . CYS A 1 93 ? -21.001 -0.088 16.548 1.00 91.31 93 CYS A C 1
ATOM 780 O O . CYS A 1 93 ? -21.041 0.576 15.514 1.00 91.31 93 CYS A O 1
ATOM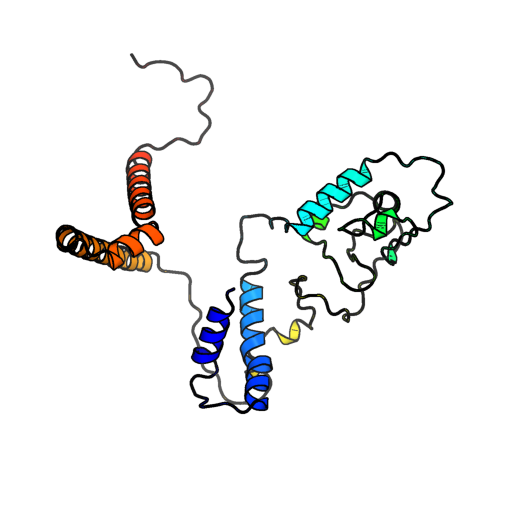 782 N N . THR A 1 94 ? -21.970 -0.012 17.459 1.00 91.69 94 THR A N 1
ATOM 783 C CA . THR A 1 94 ? -23.162 0.836 17.267 1.00 91.69 94 THR A CA 1
ATOM 784 C C . THR A 1 94 ? -22.887 2.335 17.442 1.00 91.69 94 THR A C 1
ATOM 786 O O . THR A 1 94 ? -23.786 3.160 17.263 1.00 91.69 94 THR A O 1
ATOM 789 N N . CYS A 1 95 ? -21.656 2.724 17.783 1.00 89.38 95 CYS A N 1
ATOM 790 C CA . CYS A 1 95 ? -21.290 4.127 17.935 1.00 89.38 95 CYS A CA 1
ATOM 791 C C . CYS A 1 95 ? -21.167 4.840 16.575 1.00 89.38 95 CYS A C 1
ATOM 793 O O . CYS A 1 95 ? -20.667 4.299 15.589 1.00 89.38 95 CYS A O 1
ATOM 795 N N . LYS A 1 96 ? -21.558 6.119 16.532 1.00 88.38 96 LYS A N 1
ATOM 796 C CA . LYS A 1 96 ? -21.472 6.938 15.308 1.00 88.38 96 LYS A CA 1
ATOM 797 C C . LYS A 1 96 ? -20.034 7.176 14.838 1.00 88.38 96 LYS A C 1
ATOM 799 O O . LYS A 1 96 ? -19.817 7.390 13.649 1.00 88.38 96 LYS A O 1
ATOM 804 N N . ALA A 1 97 ? -19.065 7.140 15.756 1.00 89.75 97 ALA A N 1
ATOM 805 C CA . ALA A 1 97 ? -17.663 7.396 15.444 1.00 89.75 97 ALA A CA 1
ATOM 806 C C . ALA A 1 97 ? -17.105 6.379 14.438 1.00 89.75 97 ALA A C 1
ATOM 808 O O . ALA A 1 97 ? -16.419 6.781 13.505 1.00 89.75 97 ALA A O 1
ATOM 809 N N . GLN A 1 98 ? -17.470 5.094 14.555 1.00 91.94 98 GLN A N 1
ATOM 810 C CA . GLN A 1 98 ? -16.974 4.062 13.641 1.00 91.94 98 GLN A CA 1
ATOM 811 C C . GLN A 1 98 ? -17.393 4.331 12.188 1.00 91.94 98 GLN A C 1
ATOM 813 O O . GLN A 1 98 ? -16.583 4.208 11.272 1.00 91.94 98 GLN A O 1
ATOM 818 N N . ALA A 1 99 ? -18.651 4.721 11.971 1.00 89.31 99 ALA A N 1
ATOM 819 C CA . ALA A 1 99 ? -19.174 4.992 10.633 1.00 89.31 99 ALA A CA 1
ATOM 820 C C . ALA A 1 99 ? -18.540 6.236 9.985 1.00 89.31 99 ALA A C 1
ATOM 822 O O . ALA A 1 99 ? -18.441 6.303 8.764 1.00 89.31 99 ALA A O 1
ATOM 823 N N . MET A 1 100 ? -18.117 7.210 10.796 1.00 91.00 100 MET A N 1
ATOM 824 C CA . MET A 1 100 ? -17.543 8.478 10.329 1.00 91.00 100 MET A CA 1
ATOM 825 C C . MET A 1 100 ? -16.017 8.433 10.178 1.00 91.00 100 MET A C 1
ATOM 827 O O . MET A 1 100 ? -15.438 9.290 9.513 1.00 91.00 100 MET A O 1
ATOM 831 N N . HIS A 1 101 ? -15.352 7.460 10.800 1.00 91.50 101 HIS A N 1
ATOM 832 C CA . HIS A 1 101 ? -13.902 7.336 10.761 1.00 91.50 101 HIS A CA 1
ATOM 833 C C . HIS A 1 101 ? -13.432 6.682 9.454 1.00 91.50 101 HIS A C 1
ATOM 835 O O . HIS A 1 101 ? -13.949 5.641 9.055 1.00 91.50 101 HIS A O 1
ATOM 841 N N . SER A 1 102 ? -12.391 7.232 8.822 1.00 89.75 102 SER A N 1
ATOM 842 C CA . SER A 1 102 ? -11.855 6.744 7.536 1.00 89.75 102 SER A CA 1
ATOM 843 C C . SER A 1 102 ? -11.380 5.287 7.583 1.00 89.75 102 SER A C 1
ATOM 845 O O . SER A 1 102 ? -11.532 4.547 6.619 1.00 89.75 102 SER A O 1
ATOM 847 N N . CYS A 1 103 ? -10.813 4.874 8.717 1.00 91.94 103 CYS A N 1
ATOM 848 C CA . CYS A 1 103 ? -10.387 3.495 8.972 1.00 91.94 103 CYS A CA 1
ATOM 849 C C . CYS A 1 103 ? -11.465 2.627 9.645 1.00 91.94 103 CYS A C 1
ATOM 851 O O . CYS A 1 103 ? -11.146 1.529 10.089 1.00 91.94 103 CYS A O 1
ATOM 853 N N . HIS A 1 104 ? -12.700 3.108 9.813 1.00 92.38 104 HIS A N 1
ATOM 854 C CA . HIS A 1 104 ? -13.749 2.386 10.548 1.00 92.38 104 HIS A CA 1
ATOM 855 C C . HIS A 1 104 ? -13.321 1.921 11.954 1.00 92.38 104 HIS A C 1
ATOM 857 O O . HIS A 1 104 ? -13.642 0.812 12.393 1.00 92.38 104 HIS A O 1
ATOM 863 N N . LEU A 1 105 ? -12.570 2.782 12.648 1.00 93.50 105 LEU A N 1
ATOM 864 C CA . LEU A 1 105 ? -12.117 2.588 14.021 1.00 93.50 105 LEU A CA 1
ATOM 865 C C . LEU A 1 105 ? -12.960 3.438 14.969 1.00 93.50 105 LEU A C 1
ATOM 867 O O . LEU A 1 105 ? -13.465 4.499 14.605 1.00 93.50 105 LEU A O 1
ATOM 871 N N . CYS A 1 106 ? -13.096 2.973 16.203 1.00 92.56 106 CYS A N 1
ATOM 872 C CA . CYS A 1 106 ? -13.632 3.758 17.304 1.00 92.56 106 CYS A CA 1
ATOM 873 C C . CYS A 1 106 ? -12.933 3.359 18.604 1.00 92.56 106 CYS A C 1
ATOM 875 O O . CYS A 1 106 ? -12.343 2.279 18.680 1.00 92.56 106 CYS A O 1
ATOM 877 N N . GLU A 1 107 ? -13.025 4.216 19.621 1.00 91.88 107 GLU A N 1
ATOM 878 C CA . GLU A 1 107 ? -12.432 3.960 20.939 1.00 91.88 107 GLU A CA 1
ATOM 879 C C . GLU A 1 107 ? -12.906 2.621 21.524 1.00 91.88 107 GLU A C 1
ATOM 881 O O . GLU A 1 107 ? -12.077 1.812 21.923 1.00 91.88 107 GLU A O 1
ATOM 886 N N . HIS A 1 108 ? -14.206 2.311 21.439 1.00 90.06 108 HIS A N 1
ATOM 887 C CA . HIS A 1 108 ? -14.767 1.076 21.994 1.00 90.06 108 HIS A CA 1
ATOM 888 C C . HIS A 1 108 ? -14.196 -0.196 21.339 1.00 90.06 108 HIS A C 1
ATOM 890 O O . HIS A 1 108 ? -13.906 -1.165 22.033 1.00 90.06 108 HIS A O 1
ATOM 896 N N . LEU A 1 109 ? -14.001 -0.212 20.010 1.00 90.50 109 LEU A N 1
ATOM 897 C CA . LEU A 1 109 ? -13.400 -1.364 19.320 1.00 90.50 109 LEU A CA 1
ATOM 898 C C . LEU A 1 109 ? -11.925 -1.516 19.682 1.00 90.50 109 LEU A C 1
ATOM 900 O O . LEU A 1 109 ? -11.481 -2.615 20.004 1.00 90.50 109 LEU A O 1
ATOM 904 N N . VAL A 1 110 ? -11.177 -0.412 19.651 1.00 91.81 110 VAL A N 1
ATOM 905 C CA . VAL A 1 110 ? -9.737 -0.418 19.930 1.00 91.81 110 VAL A CA 1
ATOM 906 C C . VAL A 1 110 ? -9.457 -0.840 21.373 1.00 91.81 110 VAL A C 1
ATOM 908 O O . VAL A 1 110 ? -8.559 -1.642 21.602 1.00 91.81 110 VAL A O 1
ATOM 911 N N . GLN A 1 111 ? -10.249 -0.358 22.331 1.00 89.38 111 GLN A N 1
ATOM 912 C CA . GLN A 1 111 ? -10.086 -0.659 23.757 1.00 89.38 111 GLN A CA 1
ATOM 913 C C . GLN A 1 111 ? -10.599 -2.050 24.146 1.00 89.38 111 GLN A C 1
ATOM 915 O O . GLN A 1 111 ? -10.113 -2.626 25.115 1.00 89.38 111 GLN A O 1
ATOM 920 N N . SER A 1 112 ? -11.532 -2.628 23.378 1.00 87.56 112 SER A N 1
ATOM 921 C CA . SER A 1 112 ? -11.992 -4.013 23.584 1.00 87.56 112 SER A CA 1
ATOM 922 C C . SER A 1 112 ? -10.937 -5.076 23.241 1.00 87.56 112 SER A C 1
ATOM 924 O O . SER A 1 112 ? -11.121 -6.259 23.534 1.00 87.56 112 SER A O 1
ATOM 926 N N . LEU A 1 113 ? -9.834 -4.666 22.611 1.00 88.88 113 LEU A N 1
ATOM 927 C CA . LEU A 1 113 ? -8.774 -5.537 22.131 1.00 88.88 113 LEU A CA 1
ATOM 928 C C . LEU A 1 113 ? -7.457 -5.283 22.873 1.00 88.88 113 LEU A C 1
ATOM 930 O O . LEU A 1 113 ? -7.135 -4.144 23.209 1.00 88.88 113 LEU A O 1
ATOM 934 N N . PRO A 1 114 ? -6.636 -6.327 23.087 1.00 88.31 114 PRO A N 1
ATOM 935 C CA . PRO A 1 114 ? -5.279 -6.132 23.572 1.00 88.31 114 PRO A CA 1
ATOM 936 C C . PRO A 1 114 ? -4.429 -5.405 22.522 1.00 88.31 114 PRO A C 1
ATOM 938 O O . PRO A 1 114 ? -4.656 -5.519 21.315 1.00 88.31 114 PRO A O 1
ATOM 941 N N . ARG A 1 115 ? -3.387 -4.703 22.982 1.00 89.62 115 ARG A N 1
ATOM 942 C CA . ARG A 1 115 ? -2.436 -4.017 22.101 1.00 89.62 115 ARG A CA 1
ATOM 943 C C . ARG A 1 115 ? -1.804 -5.006 21.102 1.00 89.62 115 ARG A C 1
ATOM 945 O O . ARG A 1 115 ? -1.108 -5.931 21.534 1.00 89.62 115 ARG A O 1
ATOM 952 N N . PRO A 1 116 ? -1.965 -4.806 19.780 1.00 91.25 116 PRO A N 1
ATOM 953 C CA . PRO A 1 116 ? -1.446 -5.749 18.795 1.00 91.25 116 PRO A CA 1
ATOM 954 C C . PRO A 1 116 ? 0.095 -5.785 18.726 1.00 91.25 116 PRO A C 1
ATOM 956 O O . PRO A 1 116 ? 0.760 -4.764 18.947 1.00 91.25 116 PRO A O 1
ATOM 959 N N . PRO A 1 117 ? 0.699 -6.929 18.345 1.00 91.69 117 PRO A N 1
ATOM 960 C CA . PRO A 1 117 ? 2.145 -7.049 18.169 1.00 91.69 117 PRO A CA 1
ATOM 961 C C . PRO A 1 117 ? 2.649 -6.226 16.974 1.00 91.69 117 PRO A C 1
ATOM 963 O O . PRO A 1 117 ? 1.904 -5.902 16.058 1.00 91.69 117 PRO A O 1
ATOM 966 N N . ALA A 1 118 ? 3.954 -5.946 16.905 1.00 88.88 118 ALA A N 1
ATOM 967 C CA . ALA A 1 118 ? 4.522 -5.134 15.820 1.00 88.88 118 ALA A CA 1
ATOM 968 C C . ALA A 1 118 ? 4.268 -5.700 14.404 1.00 88.88 118 ALA A C 1
ATOM 970 O O . ALA A 1 118 ? 4.167 -4.929 13.450 1.00 88.88 118 ALA A O 1
ATOM 971 N N . LYS A 1 119 ? 4.148 -7.030 14.275 1.00 89.38 119 LYS A N 1
ATOM 972 C CA . LYS A 1 119 ? 3.862 -7.712 13.003 1.00 89.38 119 LYS A CA 1
ATOM 973 C C . LYS A 1 119 ? 2.474 -7.389 12.448 1.00 89.38 119 LYS A C 1
ATOM 975 O O . LYS A 1 119 ? 2.350 -7.199 11.244 1.00 89.38 119 LYS A O 1
ATOM 980 N N . PHE A 1 120 ? 1.486 -7.197 13.326 1.00 91.88 120 PHE A N 1
ATOM 981 C CA . PHE A 1 120 ? 0.108 -6.870 12.952 1.00 91.88 120 PHE A CA 1
ATOM 982 C C . PHE A 1 120 ? 0.032 -5.678 11.997 1.00 91.88 120 PHE A C 1
ATOM 984 O O . PHE A 1 120 ? -0.650 -5.733 10.983 1.00 91.88 120 PHE A O 1
ATOM 991 N N . TRP A 1 121 ? 0.788 -4.613 12.270 1.00 91.12 121 TRP A N 1
ATOM 992 C CA . TRP A 1 121 ? 0.733 -3.395 11.459 1.00 91.12 121 TRP A CA 1
ATOM 993 C C . TRP A 1 121 ? 1.173 -3.612 10.008 1.00 91.12 121 TRP A C 1
ATOM 995 O O . TRP A 1 121 ? 0.756 -2.860 9.135 1.00 91.12 121 TRP A O 1
ATOM 1005 N N . MET A 1 122 ? 2.019 -4.615 9.749 1.00 87.44 122 MET A N 1
ATOM 1006 C CA . MET A 1 122 ? 2.473 -4.965 8.399 1.00 87.44 122 MET A CA 1
ATOM 1007 C C . MET A 1 122 ? 1.501 -5.902 7.675 1.00 87.44 122 MET A C 1
ATOM 1009 O O . MET A 1 122 ? 1.534 -5.972 6.445 1.00 87.44 122 MET A O 1
ATOM 1013 N N . GLU A 1 123 ? 0.673 -6.617 8.433 1.00 87.12 123 GLU A N 1
ATOM 1014 C CA . GLU A 1 123 ? -0.212 -7.686 7.961 1.00 87.12 123 GLU A CA 1
ATOM 1015 C C . GLU A 1 123 ? -1.682 -7.253 7.905 1.00 87.12 123 GLU A C 1
ATOM 1017 O O . GLU A 1 123 ? -2.477 -7.903 7.236 1.00 87.12 123 GLU A O 1
ATOM 1022 N N . VAL A 1 124 ? -2.054 -6.146 8.558 1.00 88.50 124 VAL A N 1
ATOM 1023 C CA . VAL A 1 124 ? -3.422 -5.623 8.529 1.00 88.50 124 VAL A CA 1
ATOM 1024 C C . VAL A 1 124 ? -3.809 -5.183 7.115 1.00 88.50 124 VAL A C 1
ATOM 1026 O O . VAL A 1 124 ? -3.088 -4.421 6.456 1.00 88.50 124 VAL A O 1
ATOM 1029 N N . VAL A 1 125 ? -4.969 -5.667 6.674 1.00 85.56 125 VAL A N 1
ATOM 1030 C CA . VAL A 1 125 ? -5.599 -5.374 5.383 1.00 85.56 125 VAL A CA 1
ATOM 1031 C C . VAL A 1 125 ? -7.051 -4.972 5.635 1.00 85.56 125 VAL A C 1
ATOM 1033 O O . VAL A 1 125 ? -7.691 -5.487 6.550 1.00 85.56 125 VAL A O 1
ATOM 1036 N N . HIS A 1 126 ? -7.553 -4.027 4.840 1.00 86.38 126 HIS A N 1
ATOM 1037 C CA . HIS A 1 126 ? -8.947 -3.597 4.873 1.00 86.38 126 HIS A CA 1
ATOM 1038 C C . HIS A 1 126 ? -9.761 -4.368 3.828 1.00 86.38 126 HIS A C 1
ATOM 1040 O O . HIS A 1 126 ? -9.447 -4.338 2.638 1.00 86.38 126 HIS A O 1
ATOM 1046 N N . HIS A 1 127 ? -1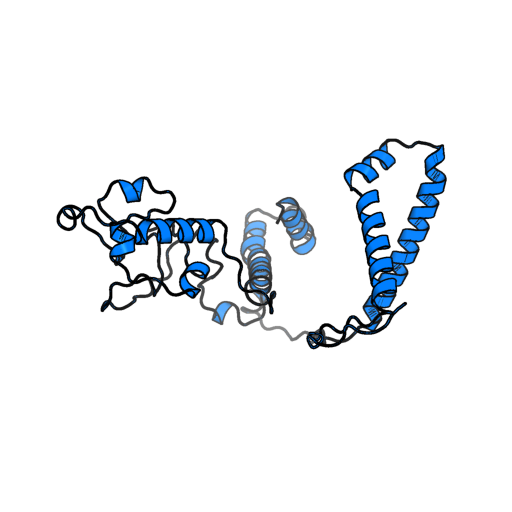0.809 -5.051 4.274 1.00 81.38 127 HIS A N 1
ATOM 1047 C CA . HIS A 1 127 ? -11.721 -5.817 3.434 1.00 81.38 127 HIS A CA 1
ATOM 1048 C C . HIS A 1 127 ? -12.969 -4.998 3.088 1.00 81.38 127 HIS A C 1
ATOM 1050 O O . HIS A 1 127 ? -13.405 -4.136 3.844 1.00 81.38 127 HIS A O 1
ATOM 1056 N N . ARG A 1 128 ? -13.586 -5.298 1.940 1.00 77.06 128 ARG A N 1
ATOM 1057 C CA . ARG A 1 128 ? -14.854 -4.677 1.502 1.00 77.06 128 ARG A CA 1
ATOM 1058 C C . ARG A 1 128 ? -16.095 -5.378 2.055 1.00 77.06 128 ARG A C 1
ATOM 1060 O O . ARG A 1 128 ? -17.202 -4.860 1.943 1.00 77.06 128 ARG A O 1
ATOM 1067 N N . THR A 1 129 ? -15.916 -6.572 2.607 1.00 79.12 129 THR A N 1
ATOM 1068 C CA . THR A 1 129 ? -16.969 -7.384 3.218 1.00 79.12 129 THR A CA 1
ATOM 1069 C C . THR A 1 129 ? -16.737 -7.465 4.714 1.00 79.12 129 THR A C 1
ATOM 1071 O O . THR A 1 129 ? -15.594 -7.415 5.158 1.00 79.12 129 THR A O 1
ATOM 1074 N N . LEU A 1 130 ? -17.804 -7.645 5.488 1.00 78.75 130 LEU A N 1
ATOM 1075 C CA . LEU A 1 130 ? -17.668 -7.905 6.916 1.00 78.75 130 LEU A CA 1
ATOM 1076 C C . LEU A 1 130 ? -17.023 -9.284 7.165 1.00 78.75 130 LEU A C 1
ATOM 1078 O O . LEU A 1 130 ? -17.346 -10.230 6.441 1.00 78.75 130 LEU A O 1
ATOM 1082 N N . PRO A 1 131 ? -16.170 -9.415 8.196 1.00 83.44 131 PRO A N 1
ATOM 1083 C CA . PRO A 1 131 ? -15.607 -8.326 9.001 1.00 83.44 131 PRO A CA 1
ATOM 1084 C C . PRO A 1 131 ? -14.592 -7.481 8.207 1.00 83.44 131 PRO A C 1
ATOM 1086 O O . PRO A 1 131 ? -13.764 -8.022 7.477 1.00 83.44 131 PRO A O 1
ATOM 1089 N N . LEU A 1 132 ? -14.644 -6.149 8.371 1.00 86.12 132 LEU A N 1
ATOM 1090 C CA . LEU A 1 132 ? -13.791 -5.203 7.623 1.00 86.12 132 LEU A CA 1
ATOM 1091 C C . LEU A 1 132 ? -12.293 -5.424 7.860 1.00 86.12 132 LEU A C 1
ATOM 1093 O O . LEU A 1 132 ? -11.479 -5.123 6.990 1.00 86.12 132 LEU A O 1
ATOM 1097 N N . TYR A 1 133 ? -11.927 -5.941 9.029 1.00 88.75 133 TYR A N 1
ATOM 1098 C CA . TYR A 1 133 ? -10.565 -6.340 9.343 1.00 88.75 133 TYR A CA 1
ATOM 1099 C C . TYR A 1 133 ? -10.565 -7.768 9.843 1.00 88.75 133 TYR A C 1
ATOM 1101 O O . TYR A 1 133 ? -11.392 -8.158 10.666 1.00 88.75 133 TYR A O 1
ATOM 1109 N N . HIS A 1 134 ? -9.597 -8.532 9.355 1.00 82.31 134 HIS A N 1
ATOM 1110 C CA . HIS A 1 134 ? -9.442 -9.928 9.703 1.00 82.31 134 HIS A CA 1
ATOM 1111 C C . HIS A 1 134 ? -7.968 -10.196 9.996 1.00 82.31 134 HIS A C 1
ATOM 1113 O O . HIS A 1 134 ? -7.119 -10.122 9.112 1.00 82.31 134 HIS A O 1
ATOM 1119 N N . HIS A 1 135 ? -7.635 -10.421 11.267 1.00 86.62 135 HIS A N 1
ATOM 1120 C CA . HIS A 1 135 ? -6.279 -10.782 11.669 1.00 86.62 135 HIS A CA 1
ATOM 1121 C C . HIS A 1 135 ? -6.279 -11.602 12.972 1.00 86.62 135 HIS A C 1
ATOM 1123 O O . HIS A 1 135 ? -7.031 -11.258 13.884 1.00 86.62 135 HIS A O 1
ATOM 1129 N N . PRO A 1 136 ? -5.393 -12.605 13.146 1.00 85.31 136 PRO A N 1
ATOM 1130 C CA . PRO A 1 136 ? -5.332 -13.435 14.362 1.00 85.31 136 PRO A CA 1
ATOM 1131 C C . PRO A 1 136 ? -5.001 -12.661 15.651 1.00 85.31 136 PRO A C 1
ATOM 1133 O O . PRO A 1 136 ? -5.150 -13.178 16.750 1.00 85.31 136 PRO A O 1
ATOM 1136 N N . ALA A 1 137 ? -4.549 -11.414 15.522 1.00 86.50 137 ALA A N 1
ATOM 1137 C CA . ALA A 1 137 ? -4.314 -10.498 16.644 1.00 86.50 137 ALA A CA 1
ATOM 1138 C C . ALA A 1 137 ? -5.561 -9.691 17.053 1.00 86.50 137 ALA A C 1
ATOM 1140 O O . ALA A 1 137 ? -5.522 -9.001 18.065 1.00 86.50 137 ALA A O 1
ATOM 1141 N N . LEU A 1 138 ? -6.645 -9.756 16.274 1.00 87.00 138 LEU A N 1
ATOM 1142 C CA . LEU A 1 138 ? -7.917 -9.065 16.509 1.00 87.00 138 LEU A CA 1
ATOM 1143 C C . LEU A 1 138 ? -8.950 -10.023 17.114 1.00 87.00 138 LEU A C 1
ATOM 1145 O O . LEU A 1 138 ? -10.102 -10.075 16.695 1.00 87.00 138 LEU A O 1
ATOM 1149 N N . VAL A 1 139 ? -8.507 -10.831 18.071 1.00 83.06 139 VAL A N 1
ATOM 1150 C CA . VAL A 1 139 ? -9.312 -11.875 18.704 1.00 83.06 139 VAL A CA 1
ATOM 1151 C C . VAL A 1 139 ? -9.519 -11.489 20.161 1.00 83.06 139 VAL A C 1
ATOM 1153 O O . VAL A 1 139 ? -8.569 -11.103 20.845 1.00 83.06 139 VAL A O 1
ATOM 1156 N N . ILE A 1 140 ? -10.764 -11.575 20.635 1.00 77.38 140 ILE A N 1
ATOM 1157 C CA . ILE A 1 140 ? -11.086 -11.317 22.043 1.00 77.38 140 ILE A CA 1
ATOM 1158 C C . ILE A 1 140 ? -10.313 -12.338 22.895 1.00 77.38 140 ILE A C 1
ATOM 1160 O O . ILE A 1 140 ? -10.323 -13.527 22.544 1.00 77.38 140 ILE A O 1
ATOM 1164 N N . PRO A 1 141 ? -9.661 -11.930 24.000 1.00 72.56 141 PRO A N 1
ATOM 1165 C CA . PRO A 1 141 ? -8.957 -12.855 24.883 1.00 72.56 141 PRO A CA 1
ATOM 1166 C C . PRO A 1 141 ? -9.839 -14.051 25.275 1.00 72.56 141 PRO A C 1
ATOM 1168 O O . PRO A 1 141 ? -10.912 -13.879 25.844 1.00 72.56 141 PRO A O 1
ATOM 1171 N N . GLY A 1 142 ? -9.393 -15.266 24.942 1.00 70.06 142 GLY A N 1
ATOM 1172 C CA . GLY A 1 142 ? -10.122 -16.511 25.219 1.00 70.06 142 GLY A CA 1
ATOM 1173 C C . GLY A 1 142 ? -11.013 -17.034 24.084 1.00 70.06 142 GLY A C 1
ATOM 1174 O O . GLY A 1 142 ? -11.526 -18.144 24.204 1.00 70.06 142 GLY A O 1
ATOM 1175 N N . SER A 1 143 ? -11.172 -16.303 22.975 1.00 76.00 143 SER A N 1
ATOM 1176 C CA . SER A 1 143 ? -11.866 -16.811 21.781 1.00 76.00 143 SER A CA 1
ATOM 1177 C C . SER A 1 143 ? -10.906 -17.503 20.802 1.00 76.00 143 SER A C 1
ATOM 1179 O O . SER A 1 143 ? -9.723 -17.167 20.727 1.00 76.00 143 SER A O 1
ATOM 1181 N N . GLN A 1 144 ? -11.397 -18.513 20.073 1.00 77.88 144 GLN A N 1
ATOM 1182 C CA . GLN A 1 144 ? -10.607 -19.228 19.068 1.00 77.88 144 GLN A CA 1
ATOM 1183 C C . GLN A 1 144 ? -10.644 -18.482 17.733 1.00 77.88 144 GLN A C 1
ATOM 1185 O O . GLN A 1 144 ? -11.707 -18.105 17.244 1.00 77.88 144 GLN A O 1
ATOM 1190 N N . TRP A 1 145 ? -9.473 -18.317 17.119 1.00 78.38 145 TRP A N 1
ATOM 1191 C CA . TRP A 1 145 ? -9.365 -17.812 15.757 1.00 78.38 145 TRP A CA 1
ATOM 1192 C C . TRP A 1 145 ? -9.919 -18.824 14.753 1.00 78.38 145 TRP A C 1
ATOM 1194 O O . TRP A 1 145 ? -9.442 -19.959 14.692 1.00 78.38 145 TRP A O 1
ATOM 1204 N N . ILE A 1 146 ? -10.889 -18.398 13.946 1.00 71.88 146 ILE A N 1
ATOM 1205 C CA . ILE A 1 146 ? -11.412 -19.178 12.825 1.00 71.88 146 ILE A CA 1
ATOM 1206 C C . ILE A 1 146 ? -10.960 -18.493 11.539 1.00 71.88 146 ILE A C 1
ATOM 1208 O O . ILE A 1 146 ? -11.282 -17.328 11.293 1.00 71.88 146 ILE A O 1
ATOM 1212 N N . GLU A 1 147 ? -10.201 -19.220 10.723 1.00 68.69 147 GLU A N 1
ATOM 1213 C CA . GLU A 1 147 ? -9.820 -18.748 9.399 1.00 68.69 147 GLU A CA 1
ATOM 1214 C C . GLU A 1 147 ? -11.056 -18.785 8.472 1.00 68.69 147 GLU A C 1
ATOM 1216 O O . GLU A 1 147 ? -11.728 -19.816 8.388 1.00 68.69 147 GLU A O 1
ATOM 1221 N N . PRO A 1 148 ? -11.432 -17.663 7.837 1.00 63.47 148 PRO A N 1
ATOM 1222 C CA . PRO A 1 148 ? -12.660 -17.531 7.081 1.00 63.47 148 PRO A CA 1
ATOM 1223 C C . PRO A 1 148 ? -12.542 -18.330 5.796 1.00 63.47 148 PRO A C 1
ATOM 1225 O O . PRO A 1 148 ? -11.471 -18.424 5.198 1.00 63.47 148 PRO A O 1
ATOM 1228 N N . ALA A 1 149 ? -13.671 -18.891 5.369 1.00 57.75 149 ALA A N 1
ATOM 1229 C CA . ALA A 1 149 ? -13.752 -19.625 4.120 1.00 57.75 149 ALA A CA 1
ATOM 1230 C C . ALA A 1 149 ? -13.331 -18.730 2.941 1.00 57.75 149 ALA A C 1
ATOM 1232 O O . ALA A 1 149 ? -13.809 -17.600 2.808 1.00 57.75 149 ALA A O 1
ATOM 1233 N N . ASP A 1 150 ? -12.443 -19.259 2.096 1.00 51.38 150 ASP A N 1
ATOM 1234 C CA . ASP A 1 150 ? -11.916 -18.633 0.882 1.00 51.38 150 ASP A CA 1
ATOM 1235 C C . ASP A 1 150 ? -13.061 -18.203 -0.055 1.00 51.38 150 ASP A C 1
ATOM 1237 O O . ASP A 1 150 ? -13.565 -18.997 -0.850 1.00 51.38 150 ASP A O 1
ATOM 1241 N N . GLY A 1 151 ? -13.525 -16.956 0.047 1.00 46.25 151 GLY A N 1
ATOM 1242 C CA . GLY A 1 151 ? -14.663 -16.519 -0.771 1.00 46.25 151 GLY A CA 1
ATOM 1243 C C . GLY A 1 151 ? -14.941 -15.023 -0.848 1.00 46.25 151 GLY A C 1
ATOM 1244 O O . GLY A 1 151 ? -15.763 -14.613 -1.666 1.00 46.25 151 GLY A O 1
ATOM 1245 N N . SER A 1 152 ? -14.277 -14.183 -0.052 1.00 46.12 152 SER A N 1
ATOM 1246 C CA . SER A 1 152 ? -14.437 -12.735 -0.200 1.00 46.12 152 SER A CA 1
ATOM 1247 C C . SER A 1 152 ? -13.558 -12.242 -1.345 1.00 46.12 152 SER A C 1
ATOM 1249 O O . SER A 1 152 ? -12.348 -12.454 -1.332 1.00 46.12 152 SER A O 1
ATOM 1251 N N . ILE A 1 153 ? -14.176 -11.612 -2.349 1.00 42.75 153 ILE A N 1
ATOM 1252 C CA . ILE A 1 153 ? -13.485 -10.865 -3.403 1.00 42.75 153 ILE A CA 1
ATOM 1253 C C . ILE A 1 153 ? -12.773 -9.700 -2.722 1.00 42.75 153 ILE A C 1
ATOM 1255 O O . ILE A 1 153 ? -13.345 -8.640 -2.456 1.00 42.75 153 ILE A O 1
ATOM 1259 N N . THR A 1 154 ? -11.521 -9.939 -2.383 1.00 48.78 154 THR A N 1
ATOM 1260 C CA . THR A 1 154 ? -10.592 -8.942 -1.897 1.00 48.78 154 THR A CA 1
ATOM 1261 C C . THR A 1 154 ? -10.070 -8.142 -3.089 1.00 48.78 154 THR A C 1
ATOM 1263 O O . THR A 1 154 ? -9.958 -8.634 -4.212 1.00 48.78 154 THR A O 1
ATOM 1266 N N . ASP A 1 155 ? -9.842 -6.850 -2.889 1.00 43.72 155 ASP A N 1
ATOM 1267 C CA . ASP A 1 155 ? -9.637 -5.870 -3.962 1.00 43.72 155 ASP A CA 1
ATOM 1268 C C . ASP A 1 155 ? -8.238 -5.929 -4.613 1.00 43.72 155 ASP A C 1
ATOM 1270 O O . ASP A 1 155 ? -7.731 -4.930 -5.113 1.00 43.72 155 ASP A O 1
ATOM 1274 N N . GLY A 1 156 ? -7.569 -7.084 -4.583 1.00 48.75 156 GLY A N 1
ATOM 1275 C CA . GLY A 1 156 ? -6.192 -7.227 -5.065 1.00 48.75 156 GLY A CA 1
ATOM 1276 C C . GLY A 1 156 ? -5.138 -6.510 -4.206 1.00 48.75 156 GLY A C 1
ATOM 1277 O O . GLY A 1 156 ? -3.982 -6.426 -4.625 1.00 48.75 156 GLY A O 1
ATOM 1278 N N . ASP A 1 157 ? -5.517 -6.013 -3.024 1.00 46.72 157 ASP A N 1
ATOM 1279 C CA . ASP A 1 157 ? -4.620 -5.385 -2.039 1.00 46.72 157 ASP A CA 1
ATOM 1280 C C . ASP A 1 157 ? -4.007 -6.401 -1.062 1.00 46.72 157 ASP A C 1
ATOM 1282 O O . ASP A 1 157 ? -2.922 -6.197 -0.514 1.00 46.72 157 ASP A O 1
ATOM 1286 N N . ASP A 1 158 ? -4.649 -7.546 -0.881 1.00 50.50 158 ASP A N 1
ATOM 1287 C CA . ASP A 1 158 ? -4.011 -8.743 -0.374 1.00 50.50 158 ASP A CA 1
ATOM 1288 C C . ASP A 1 158 ? -3.157 -9.353 -1.487 1.00 50.50 158 ASP A C 1
ATOM 1290 O O . ASP A 1 158 ? -3.618 -9.970 -2.442 1.00 50.50 158 ASP A O 1
ATOM 1294 N N . HIS A 1 159 ? -1.842 -9.237 -1.331 1.00 47.22 159 HIS A N 1
ATOM 1295 C CA . HIS A 1 159 ? -0.862 -9.921 -2.180 1.00 47.22 159 HIS A CA 1
ATOM 1296 C C . HIS A 1 159 ? -0.922 -11.458 -2.082 1.00 47.22 159 HIS A C 1
ATOM 1298 O O . HIS A 1 159 ? -0.056 -12.151 -2.614 1.00 47.22 159 HIS A O 1
ATOM 1304 N N . VAL A 1 160 ? -1.916 -12.001 -1.381 1.00 46.81 160 VAL A N 1
ATOM 1305 C CA . VAL A 1 160 ? -2.065 -13.420 -1.113 1.00 46.81 160 VAL A CA 1
ATOM 1306 C C . VAL A 1 160 ? -3.113 -13.970 -2.068 1.00 46.81 160 VAL A C 1
ATOM 1308 O O . VAL A 1 160 ? -4.305 -13.992 -1.785 1.00 46.81 160 VAL A O 1
ATOM 1311 N N . PHE A 1 161 ? -2.651 -14.461 -3.214 1.00 45.62 161 PHE A N 1
ATOM 1312 C CA . PHE A 1 161 ? -3.464 -15.313 -4.071 1.00 45.62 161 PHE A CA 1
ATOM 1313 C C . PHE A 1 161 ? -3.702 -16.648 -3.346 1.00 45.62 161 PHE A C 1
ATOM 1315 O O . PHE A 1 161 ? -2.909 -17.580 -3.468 1.00 45.62 161 PHE A O 1
ATOM 1322 N N . ARG A 1 162 ? -4.773 -16.728 -2.548 1.00 47.00 162 ARG A N 1
ATOM 1323 C CA . ARG A 1 162 ? -5.152 -17.901 -1.737 1.00 47.00 162 ARG A CA 1
ATOM 1324 C C . ARG A 1 162 ? -5.818 -19.005 -2.568 1.00 47.00 162 ARG A C 1
ATOM 1326 O O . ARG A 1 162 ? -6.798 -19.605 -2.152 1.00 47.00 162 ARG A O 1
ATOM 1333 N N . THR A 1 163 ? -5.308 -19.296 -3.764 1.00 45.56 163 THR A N 1
ATOM 1334 C CA . THR A 1 163 ? -5.633 -20.583 -4.395 1.00 45.56 163 THR A CA 1
ATOM 1335 C C . THR A 1 163 ? -4.617 -21.624 -3.951 1.00 45.56 163 THR A C 1
ATOM 1337 O O . THR A 1 163 ? -3.458 -21.321 -3.672 1.00 45.56 163 THR A O 1
ATOM 1340 N N . ARG A 1 164 ? -5.079 -22.871 -3.874 1.00 45.56 164 ARG A N 1
ATOM 1341 C CA . ARG A 1 164 ? -4.293 -24.083 -3.627 1.00 45.56 164 ARG A CA 1
ATOM 1342 C C . ARG A 1 164 ? -2.904 -24.010 -4.293 1.00 45.56 164 ARG A C 1
ATOM 1344 O O . ARG A 1 164 ? -2.784 -24.109 -5.511 1.00 45.56 164 ARG A O 1
ATOM 1351 N N . THR A 1 165 ? -1.849 -23.836 -3.492 1.00 46.50 165 THR A N 1
ATOM 1352 C CA . THR A 1 165 ? -0.445 -23.638 -3.924 1.00 46.50 165 THR A CA 1
ATOM 1353 C C . THR A 1 165 ? 0.098 -24.776 -4.788 1.00 46.50 165 THR A C 1
ATOM 1355 O O . THR A 1 165 ? 0.974 -24.559 -5.624 1.00 46.50 165 THR A O 1
ATOM 1358 N N . ASN A 1 166 ? -0.469 -25.974 -4.659 1.00 50.97 166 ASN A N 1
ATOM 1359 C CA . ASN A 1 166 ? -0.211 -27.120 -5.528 1.00 50.97 166 ASN A CA 1
ATOM 1360 C C . ASN A 1 166 ? -0.615 -26.895 -6.998 1.00 50.97 166 ASN A C 1
ATOM 1362 O O . ASN A 1 166 ? -0.137 -27.625 -7.858 1.00 50.97 166 ASN A O 1
ATOM 1366 N N . VAL A 1 167 ? -1.424 -25.878 -7.313 1.00 49.31 167 VAL A N 1
ATOM 1367 C CA . VAL A 1 167 ? -1.740 -25.476 -8.699 1.00 49.31 167 VAL A CA 1
ATOM 1368 C C . VAL A 1 167 ? -0.592 -24.674 -9.340 1.00 49.31 167 VAL A C 1
ATOM 1370 O O . VAL A 1 167 ? -0.495 -24.606 -10.561 1.00 49.31 167 VAL A O 1
ATOM 1373 N N . LEU A 1 168 ? 0.313 -24.090 -8.543 1.00 47.91 168 LEU A N 1
ATOM 1374 C CA . LEU A 1 168 ? 1.379 -23.187 -9.010 1.00 47.91 168 LEU A CA 1
ATOM 1375 C C . LEU A 1 168 ? 2.802 -23.761 -8.877 1.00 47.91 168 LEU A C 1
ATOM 1377 O O . LEU A 1 168 ? 3.770 -23.079 -9.210 1.00 47.91 168 LEU A O 1
ATOM 1381 N N . ALA A 1 169 ? 2.949 -25.003 -8.414 1.00 49.28 169 ALA A N 1
ATOM 1382 C CA . ALA A 1 169 ? 4.247 -25.609 -8.099 1.00 49.28 169 ALA A CA 1
ATOM 1383 C C . ALA A 1 169 ? 5.163 -25.879 -9.320 1.00 49.28 169 ALA A C 1
ATOM 1385 O O . ALA A 1 169 ? 6.328 -26.212 -9.128 1.00 49.28 169 ALA A O 1
ATOM 1386 N N . GLY A 1 170 ? 4.676 -25.708 -10.556 1.00 47.62 170 GLY A N 1
ATOM 1387 C CA . GLY A 1 170 ? 5.404 -26.020 -11.799 1.00 47.62 170 GLY A CA 1
ATOM 1388 C C . GLY A 1 170 ? 6.222 -24.884 -12.435 1.00 47.62 170 GLY A C 1
ATOM 1389 O O . GLY A 1 170 ? 6.853 -25.081 -13.460 1.00 47.62 170 GLY A O 1
ATOM 1390 N N . GLY A 1 171 ? 6.265 -23.676 -11.862 1.00 45.09 171 GLY A N 1
ATOM 1391 C CA . GLY A 1 171 ? 7.040 -22.579 -12.474 1.00 45.09 171 GLY A CA 1
ATOM 1392 C C . GLY A 1 171 ? 6.305 -21.796 -13.573 1.00 45.09 171 GLY A C 1
ATOM 1393 O O . GLY A 1 171 ? 6.923 -21.020 -14.298 1.00 45.09 171 GLY A O 1
ATOM 1394 N N . GLY A 1 172 ? 4.971 -21.887 -13.619 1.00 42.59 172 GLY A N 1
ATOM 1395 C CA . GLY A 1 172 ? 4.139 -20.810 -14.165 1.00 42.59 172 GLY A CA 1
ATOM 1396 C C . GLY A 1 172 ? 3.728 -20.933 -15.632 1.00 42.59 172 GLY A C 1
ATOM 1397 O O . GLY A 1 172 ? 3.737 -19.937 -16.355 1.00 42.59 172 GLY A O 1
ATOM 1398 N N . GLY A 1 173 ? 3.265 -22.109 -16.057 1.00 40.78 173 GLY A N 1
ATOM 1399 C CA . GLY A 1 173 ? 2.476 -22.242 -17.278 1.00 40.78 173 GLY A CA 1
ATOM 1400 C C . GLY A 1 173 ? 1.341 -23.244 -17.106 1.00 40.78 173 GLY A C 1
ATOM 1401 O O . GLY A 1 173 ? 1.589 -24.424 -16.908 1.00 40.78 173 GLY A O 1
ATOM 1402 N N . TRP A 1 174 ? 0.089 -22.818 -17.309 1.00 41.25 174 TRP A N 1
ATOM 1403 C CA . TRP A 1 174 ? -1.052 -23.739 -17.472 1.00 41.25 174 TRP A CA 1
ATOM 1404 C C . TRP A 1 174 ? -0.844 -24.767 -18.607 1.00 41.25 174 TRP A C 1
ATOM 1406 O O . TRP A 1 174 ? -1.575 -25.747 -18.684 1.00 41.25 174 TRP A O 1
ATOM 1416 N N . ARG A 1 175 ? 0.176 -24.580 -19.464 1.00 41.72 175 ARG A N 1
ATOM 1417 C CA . ARG A 1 175 ? 0.634 -25.557 -20.467 1.00 41.72 175 ARG A CA 1
ATOM 1418 C C . ARG A 1 175 ? 1.155 -26.872 -19.878 1.00 41.72 175 ARG A C 1
ATOM 1420 O O . ARG A 1 175 ? 1.287 -27.828 -20.629 1.00 41.72 175 ARG A O 1
ATOM 1427 N N . GLU A 1 176 ? 1.449 -26.935 -18.584 1.00 43.62 176 GLU A N 1
ATOM 1428 C CA . GLU A 1 176 ? 1.918 -28.166 -17.931 1.00 43.62 176 GLU A CA 1
ATOM 1429 C C . GLU A 1 176 ? 0.771 -29.089 -17.497 1.00 43.62 176 GLU A C 1
ATOM 1431 O O . GLU A 1 176 ? 0.992 -30.255 -17.176 1.00 43.62 176 GLU A O 1
ATOM 1436 N N . LEU A 1 177 ? -0.475 -28.607 -17.554 1.00 41.03 177 LEU A N 1
ATOM 1437 C CA . LEU A 1 177 ? -1.662 -29.429 -17.355 1.00 41.03 177 LEU A CA 1
ATOM 1438 C C . LEU A 1 177 ? -2.084 -30.038 -18.702 1.00 41.03 177 LEU A C 1
ATOM 1440 O O . LEU A 1 177 ? -2.904 -29.481 -19.424 1.00 41.03 177 LEU A O 1
ATOM 1444 N N . ASN A 1 178 ? -1.520 -31.214 -18.988 1.00 37.94 178 ASN A N 1
ATOM 1445 C CA . ASN A 1 178 ? -1.918 -32.184 -20.016 1.00 37.94 178 ASN A CA 1
ATOM 1446 C C . ASN A 1 178 ? -1.704 -31.780 -21.485 1.00 37.94 178 ASN A C 1
ATOM 1448 O O . ASN A 1 178 ? -2.584 -31.193 -22.094 1.00 37.94 178 ASN A O 1
ATOM 1452 N N . PHE A 1 179 ? -0.585 -32.216 -22.075 1.00 31.59 179 PHE A N 1
ATOM 1453 C CA . PHE A 1 179 ? -0.537 -33.228 -23.148 1.00 31.59 179 PHE A CA 1
ATOM 1454 C C . PHE A 1 179 ? 0.893 -33.787 -23.211 1.00 31.59 179 PHE A C 1
ATOM 1456 O O . PHE A 1 179 ? 1.866 -33.040 -23.233 1.00 31.59 179 PHE A O 1
ATOM 1463 N N . SER A 1 180 ? 1.026 -35.111 -23.201 1.00 37.97 180 SER A N 1
ATOM 1464 C CA . SER A 1 180 ? 2.302 -35.824 -23.274 1.00 37.97 180 SER A CA 1
ATOM 1465 C C . SER A 1 180 ? 3.072 -35.458 -24.550 1.00 37.97 180 SER A C 1
ATOM 1467 O O . SER A 1 180 ? 2.641 -35.813 -25.643 1.00 37.97 180 SER A O 1
ATOM 1469 N N . THR A 1 181 ? 4.200 -34.751 -24.442 1.00 31.62 181 THR A N 1
ATOM 1470 C CA . THR A 1 181 ? 5.281 -34.691 -25.456 1.00 31.62 181 THR A CA 1
ATOM 1471 C C . THR A 1 181 ? 6.538 -34.031 -24.851 1.00 31.62 181 THR A C 1
ATOM 1473 O O . THR A 1 181 ? 6.435 -33.350 -23.831 1.00 31.62 181 THR A O 1
ATOM 1476 N N . PRO A 1 182 ? 7.746 -34.321 -25.375 1.00 33.16 182 PRO A N 1
ATOM 1477 C CA . PRO A 1 182 ? 8.936 -34.514 -24.550 1.00 33.16 182 PRO A CA 1
ATOM 1478 C C . PRO A 1 182 ? 9.701 -33.238 -24.179 1.00 33.16 182 PRO A C 1
ATOM 1480 O O . PRO A 1 182 ? 9.840 -32.306 -24.966 1.00 33.16 182 PRO A O 1
ATOM 1483 N N . SER A 1 183 ? 10.248 -33.307 -22.962 1.00 34.09 183 SER A N 1
ATOM 1484 C CA . SER A 1 183 ? 11.352 -32.546 -22.367 1.00 34.09 183 SER A CA 1
ATOM 1485 C C . SER A 1 183 ? 12.235 -31.770 -23.353 1.00 34.09 183 SER A C 1
ATOM 1487 O O . SER A 1 183 ? 12.977 -32.365 -24.136 1.00 34.09 183 SER A O 1
ATOM 1489 N N . PHE A 1 184 ? 12.233 -30.440 -23.226 1.00 30.16 184 PHE A N 1
ATOM 1490 C CA . PHE A 1 184 ? 13.358 -29.609 -23.644 1.00 30.16 184 PHE A CA 1
ATOM 1491 C C . PHE A 1 184 ? 14.124 -29.188 -22.391 1.00 30.16 184 PHE A C 1
ATOM 1493 O O . PHE A 1 184 ? 13.662 -28.377 -21.587 1.00 30.16 184 PHE A O 1
ATOM 1500 N N . ALA A 1 185 ? 15.280 -29.812 -22.204 1.00 36.88 185 ALA A N 1
ATOM 1501 C CA . ALA A 1 185 ? 16.189 -29.538 -21.112 1.00 36.88 185 ALA A CA 1
ATOM 1502 C C . ALA A 1 185 ? 16.832 -28.147 -21.248 1.00 36.88 185 ALA A C 1
ATOM 1504 O O . ALA A 1 185 ? 17.298 -27.769 -22.320 1.00 36.88 185 ALA A O 1
ATOM 1505 N N . GLY A 1 186 ? 16.955 -27.467 -20.106 1.00 34.34 186 GLY A N 1
ATOM 1506 C CA . GLY A 1 186 ? 18.110 -26.628 -19.793 1.00 34.34 186 GLY A CA 1
ATOM 1507 C C . GLY A 1 186 ? 18.008 -25.146 -20.149 1.00 34.34 186 GLY A C 1
ATOM 1508 O O . GLY A 1 186 ? 18.154 -24.757 -21.300 1.00 34.34 186 GLY A O 1
ATOM 1509 N N . GLN A 1 187 ? 17.919 -24.306 -19.115 1.00 32.34 187 GLN A N 1
ATOM 1510 C CA . GLN A 1 187 ? 19.023 -23.405 -18.753 1.00 32.34 187 GLN A CA 1
ATOM 1511 C C . GLN A 1 187 ? 18.715 -22.731 -17.410 1.00 32.34 187 GLN A C 1
ATOM 1513 O O . GLN A 1 187 ? 18.072 -21.686 -17.319 1.00 32.34 187 GLN A O 1
ATOM 1518 N N . THR A 1 188 ? 19.211 -23.349 -16.343 1.00 35.16 188 THR A N 1
ATOM 1519 C CA . THR A 1 188 ? 19.510 -22.674 -15.082 1.00 35.16 188 THR A CA 1
ATOM 1520 C C . THR A 1 188 ? 20.597 -21.638 -15.347 1.00 35.16 188 THR A C 1
ATOM 1522 O O . THR A 1 188 ? 21.712 -21.986 -15.728 1.00 35.16 188 THR A O 1
ATOM 1525 N N . ARG A 1 189 ? 20.278 -20.352 -15.177 1.00 36.78 189 ARG A N 1
ATOM 1526 C CA . ARG A 1 189 ? 21.294 -19.297 -15.155 1.00 36.78 189 ARG A CA 1
ATOM 1527 C C . ARG A 1 189 ? 21.979 -19.307 -13.797 1.00 36.78 189 ARG A C 1
ATOM 1529 O O . ARG A 1 189 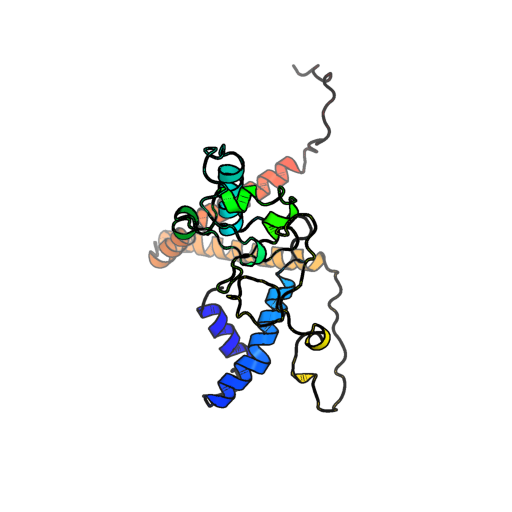? 21.437 -18.806 -12.815 1.00 36.78 189 ARG A O 1
ATOM 1536 N N . GLU A 1 190 ? 23.153 -19.919 -13.785 1.00 35.00 190 GLU A N 1
ATOM 1537 C CA . GLU A 1 190 ? 24.130 -19.830 -12.711 1.00 35.00 190 GLU A CA 1
ATOM 1538 C C . GLU A 1 190 ? 24.573 -18.379 -12.500 1.00 35.00 190 GLU A C 1
ATOM 1540 O O . GLU A 1 190 ? 24.763 -17.596 -13.435 1.00 35.00 190 GLU A O 1
ATOM 1545 N N . ALA A 1 191 ? 24.701 -18.025 -11.227 1.00 44.25 191 ALA A N 1
ATOM 1546 C CA . ALA A 1 191 ? 25.222 -16.759 -10.767 1.00 44.25 191 ALA A CA 1
ATOM 1547 C C . ALA A 1 191 ? 26.753 -16.764 -10.866 1.00 44.25 191 ALA A C 1
ATOM 1549 O O . ALA A 1 191 ? 27.435 -17.158 -9.926 1.00 44.25 191 ALA A O 1
ATOM 1550 N N . SER A 1 192 ? 27.292 -16.295 -11.986 1.00 50.03 192 SER A N 1
ATOM 1551 C CA . SER A 1 192 ? 28.693 -15.875 -12.082 1.00 50.03 192 SER A CA 1
ATOM 1552 C C . SER A 1 192 ? 28.903 -15.083 -13.366 1.00 50.03 192 SER A C 1
ATOM 1554 O O . SER A 1 192 ? 28.924 -15.693 -14.426 1.00 50.03 192 SER A O 1
ATOM 1556 N N . ASP A 1 193 ? 29.052 -13.756 -13.285 1.00 47.53 193 ASP A N 1
ATOM 1557 C CA . ASP A 1 193 ? 30.073 -13.053 -14.078 1.00 47.53 193 ASP A CA 1
ATOM 1558 C C . ASP A 1 193 ? 30.190 -11.568 -13.669 1.00 47.53 193 ASP A C 1
ATOM 1560 O O . ASP A 1 193 ? 29.435 -10.704 -14.123 1.00 47.53 193 ASP A O 1
ATOM 1564 N N . SER A 1 194 ? 31.156 -11.236 -12.812 1.00 54.41 194 SER A N 1
ATOM 1565 C CA . SER A 1 194 ? 31.572 -9.844 -12.590 1.00 54.41 194 SER A CA 1
ATOM 1566 C C . SER A 1 194 ? 32.301 -9.253 -13.810 1.00 54.41 194 SER A C 1
ATOM 1568 O O . SER A 1 194 ? 32.417 -8.029 -13.907 1.00 54.41 194 SER A O 1
ATOM 1570 N N . GLY A 1 195 ? 32.724 -10.081 -14.776 1.00 51.50 195 GLY A N 1
ATOM 1571 C CA . GLY A 1 195 ? 33.358 -9.657 -16.028 1.00 51.50 195 GLY A CA 1
ATOM 1572 C C . GLY A 1 195 ? 32.400 -8.979 -17.012 1.00 51.50 195 GLY A C 1
ATOM 1573 O O . GLY A 1 195 ? 32.782 -8.022 -17.689 1.00 51.50 195 GLY A O 1
ATOM 1574 N N . SER A 1 196 ? 31.126 -9.384 -17.031 1.00 59.03 196 SER A N 1
ATOM 1575 C CA . SER A 1 196 ? 30.096 -8.815 -17.918 1.00 59.03 196 SER A CA 1
ATOM 1576 C C . SER A 1 196 ? 29.805 -7.330 -17.632 1.00 59.03 196 SER A C 1
ATOM 1578 O O . SER A 1 196 ? 29.580 -6.529 -18.544 1.00 59.03 196 SER A O 1
ATOM 1580 N N . SER A 1 197 ? 29.905 -6.912 -16.365 1.00 65.81 197 SER A N 1
ATOM 1581 C CA . SER A 1 197 ? 29.644 -5.526 -15.946 1.00 65.81 197 SER A CA 1
ATOM 1582 C C . SER A 1 197 ? 30.627 -4.522 -16.569 1.00 65.81 197 SER A C 1
ATOM 1584 O O . SER A 1 197 ? 30.221 -3.464 -17.057 1.00 65.81 197 SER A O 1
ATOM 1586 N N . CYS A 1 198 ? 31.915 -4.873 -16.643 1.00 74.12 198 CYS A N 1
ATOM 1587 C CA . CYS A 1 198 ? 32.954 -3.999 -17.196 1.00 74.12 198 CYS A CA 1
ATOM 1588 C C . CYS A 1 198 ? 32.770 -3.748 -18.698 1.00 74.12 198 CYS A C 1
ATOM 1590 O O . CYS A 1 198 ? 32.946 -2.621 -19.162 1.00 74.12 198 CYS A O 1
ATOM 1592 N N . VAL A 1 199 ? 32.348 -4.765 -19.456 1.00 83.88 199 VAL A N 1
ATOM 1593 C CA . VAL A 1 199 ? 32.089 -4.640 -20.901 1.00 83.88 199 VAL A CA 1
ATOM 1594 C C . VAL A 1 199 ? 30.937 -3.667 -21.166 1.00 83.88 199 VAL A C 1
ATOM 1596 O O . VAL A 1 199 ? 31.028 -2.801 -22.040 1.00 83.88 199 VAL A O 1
ATOM 1599 N N . HIS A 1 200 ? 29.867 -3.746 -20.373 1.00 83.31 200 HIS A N 1
ATOM 1600 C CA . HIS A 1 200 ? 28.744 -2.815 -20.479 1.00 83.31 200 HIS A CA 1
ATOM 1601 C C . HIS A 1 200 ? 29.120 -1.379 -20.091 1.00 83.31 200 HIS A C 1
ATOM 1603 O O . HIS A 1 200 ? 28.638 -0.433 -20.720 1.00 83.31 200 HIS A O 1
ATOM 1609 N N . LEU A 1 201 ? 29.990 -1.201 -19.093 1.00 83.81 201 LEU A N 1
ATOM 1610 C CA . LEU A 1 201 ? 30.478 0.118 -18.682 1.00 83.81 201 LEU A CA 1
ATOM 1611 C C . LEU A 1 201 ? 31.366 0.766 -19.748 1.00 83.81 201 LEU A C 1
ATOM 1613 O O . LEU A 1 201 ? 31.181 1.946 -20.042 1.00 83.81 201 LEU A O 1
ATOM 1617 N N . LEU A 1 202 ? 32.257 0.001 -20.384 1.00 86.31 202 LEU A N 1
ATOM 1618 C CA . LEU A 1 202 ? 33.080 0.494 -21.494 1.00 86.31 202 LEU A CA 1
ATOM 1619 C C . LEU A 1 202 ? 32.225 0.937 -22.683 1.00 86.31 202 LEU A C 1
ATOM 1621 O O . LEU A 1 202 ? 32.442 2.015 -23.234 1.00 86.31 202 LEU A O 1
ATOM 1625 N N . LYS A 1 203 ? 31.202 0.151 -23.035 1.00 90.56 203 LYS A N 1
ATOM 1626 C CA . LYS A 1 203 ? 30.261 0.531 -24.094 1.00 90.56 203 LYS A CA 1
ATOM 1627 C C . LYS A 1 203 ? 29.549 1.849 -23.773 1.00 90.56 203 LYS A C 1
ATOM 1629 O O . LYS A 1 203 ? 29.504 2.738 -24.618 1.00 90.56 203 LYS A O 1
ATOM 1634 N N . ARG A 1 204 ? 29.040 1.999 -22.546 1.00 88.38 204 ARG A N 1
ATOM 1635 C CA . ARG A 1 204 ? 28.393 3.246 -22.101 1.00 88.38 204 ARG A CA 1
ATOM 1636 C C . ARG A 1 204 ? 29.355 4.434 -22.109 1.00 88.38 204 ARG A C 1
ATOM 1638 O O . ARG A 1 204 ? 28.945 5.535 -22.459 1.00 88.38 204 ARG A O 1
ATOM 1645 N N . ALA A 1 205 ? 30.622 4.231 -21.749 1.00 90.50 205 ALA A N 1
ATOM 1646 C CA . ALA A 1 205 ? 31.633 5.285 -21.798 1.00 90.50 205 ALA A CA 1
ATOM 1647 C C . ALA A 1 205 ? 31.857 5.799 -23.232 1.00 90.50 205 ALA A C 1
ATOM 1649 O O . ALA A 1 205 ? 31.930 7.012 -23.443 1.00 90.50 205 ALA A O 1
ATOM 1650 N N . GLU A 1 206 ? 31.890 4.905 -24.224 1.00 93.81 206 GLU A N 1
ATOM 1651 C CA . GLU A 1 206 ? 32.016 5.309 -25.630 1.00 93.81 206 GLU A CA 1
ATOM 1652 C C . GLU A 1 206 ? 30.760 6.039 -26.133 1.00 93.81 206 GLU A C 1
ATOM 1654 O O . GLU A 1 206 ? 30.869 7.056 -26.817 1.00 93.81 206 GLU A O 1
ATOM 1659 N N . GLU A 1 207 ? 29.565 5.605 -25.721 1.00 91.50 207 GLU A N 1
ATOM 1660 C CA . GLU A 1 207 ? 28.309 6.315 -26.011 1.00 91.50 207 GLU A CA 1
ATOM 1661 C C . GLU A 1 207 ? 28.318 7.745 -25.431 1.00 91.50 207 GLU A C 1
ATOM 1663 O O . GLU A 1 207 ? 27.945 8.699 -26.120 1.00 91.50 207 GLU A O 1
ATOM 1668 N N . PHE A 1 208 ? 28.816 7.936 -24.201 1.00 91.88 208 PHE A N 1
ATOM 1669 C CA . PHE A 1 208 ? 28.977 9.270 -23.601 1.00 91.88 208 PHE A CA 1
ATOM 1670 C C . PHE A 1 208 ? 29.974 10.148 -24.363 1.00 91.88 208 PHE A C 1
ATOM 1672 O O . PHE A 1 208 ? 29.743 11.350 -24.547 1.00 91.88 208 PHE A O 1
ATOM 1679 N N . LYS A 1 209 ? 31.077 9.566 -24.833 1.00 93.81 209 LYS A N 1
ATOM 1680 C CA . LYS A 1 209 ? 32.065 10.270 -25.654 1.00 93.81 209 LYS A CA 1
ATOM 1681 C C . LYS A 1 209 ? 31.465 10.707 -26.988 1.00 93.81 209 LYS A C 1
ATOM 1683 O O . LYS A 1 209 ? 31.607 11.871 -27.368 1.00 93.81 209 LYS A O 1
ATOM 1688 N N . GLN A 1 210 ? 30.732 9.820 -27.660 1.00 94.44 210 GLN A N 1
ATOM 1689 C CA . GLN A 1 210 ? 30.024 10.144 -28.899 1.00 94.44 210 GLN A CA 1
ATOM 1690 C C . GLN A 1 210 ? 28.991 11.256 -28.679 1.00 94.44 210 GLN A C 1
ATOM 1692 O O . GLN A 1 210 ? 28.956 12.224 -29.443 1.00 94.44 210 GLN A O 1
ATOM 1697 N N . ALA A 1 211 ? 28.202 11.169 -27.604 1.00 89.44 211 ALA A N 1
ATOM 1698 C CA . ALA A 1 211 ? 27.239 12.203 -27.235 1.00 89.44 211 ALA A CA 1
ATOM 1699 C C . ALA A 1 211 ? 27.927 13.560 -27.017 1.00 89.44 211 ALA A C 1
ATOM 1701 O O . ALA A 1 211 ? 27.483 14.569 -27.558 1.00 89.44 211 ALA A O 1
ATOM 1702 N N . THR A 1 212 ? 29.064 13.584 -26.318 1.00 92.94 212 THR A N 1
ATOM 1703 C CA . THR A 1 212 ? 29.838 14.812 -26.065 1.00 92.94 212 THR A CA 1
ATOM 1704 C C . THR A 1 212 ? 30.320 15.466 -27.361 1.00 92.94 212 THR A C 1
ATOM 1706 O O . THR A 1 212 ? 30.240 16.689 -27.508 1.00 92.94 212 THR A O 1
ATOM 1709 N N . THR A 1 213 ? 30.778 14.668 -28.329 1.00 94.69 213 THR A N 1
ATOM 1710 C CA . THR A 1 213 ? 31.174 15.158 -29.658 1.00 94.69 213 THR A CA 1
ATOM 1711 C C . THR A 1 213 ? 29.995 15.787 -30.396 1.00 94.69 213 THR A C 1
ATOM 1713 O O . THR A 1 213 ? 30.116 16.903 -30.905 1.00 94.69 213 THR A O 1
ATOM 1716 N N . ILE A 1 214 ? 28.837 15.119 -30.403 1.00 91.81 214 ILE A N 1
ATOM 1717 C CA . ILE A 1 214 ? 27.611 15.646 -31.023 1.00 91.81 214 ILE A CA 1
ATOM 1718 C C . ILE A 1 214 ? 27.201 16.957 -30.350 1.00 91.81 214 ILE A C 1
ATOM 1720 O O . ILE A 1 214 ? 26.879 17.923 -31.037 1.00 91.81 214 ILE A O 1
ATOM 1724 N N . PHE A 1 215 ? 27.257 17.025 -29.020 1.00 88.50 215 PHE A N 1
ATOM 1725 C CA . PHE A 1 215 ? 26.859 18.219 -28.275 1.00 88.50 215 PHE A CA 1
ATOM 1726 C C . PHE A 1 215 ? 27.726 19.412 -28.665 1.00 88.50 215 PHE A C 1
ATOM 1728 O O . PHE A 1 215 ? 27.199 20.461 -29.026 1.00 88.50 215 PHE A O 1
ATOM 1735 N N . ARG A 1 216 ? 29.052 19.236 -28.687 1.00 91.81 216 ARG A N 1
ATOM 1736 C CA . ARG A 1 216 ? 29.990 20.292 -29.098 1.00 91.81 216 ARG A CA 1
ATOM 1737 C C . ARG A 1 216 ? 29.747 20.762 -30.531 1.00 91.81 216 ARG A C 1
ATOM 1739 O O . ARG A 1 216 ? 29.774 21.964 -30.775 1.00 91.81 216 ARG A O 1
ATOM 1746 N N . ALA A 1 217 ? 29.462 19.839 -31.448 1.00 92.06 217 ALA A N 1
ATOM 1747 C CA . ALA A 1 217 ? 29.162 20.173 -32.837 1.00 92.06 217 ALA A CA 1
ATOM 1748 C C . ALA A 1 217 ? 27.822 20.911 -33.000 1.00 92.06 217 ALA A C 1
ATOM 1750 O O . ALA A 1 217 ? 27.692 21.752 -33.882 1.00 92.06 217 ALA A O 1
ATOM 1751 N N . GLN A 1 218 ? 26.822 20.623 -32.160 1.00 89.69 218 GLN A N 1
ATOM 1752 C CA . GLN A 1 218 ? 25.470 21.185 -32.278 1.00 89.69 218 GLN A CA 1
ATOM 1753 C C . GLN A 1 218 ? 25.266 22.513 -31.534 1.00 89.69 218 GLN A C 1
ATOM 1755 O O . GLN A 1 218 ? 24.343 23.258 -31.871 1.00 89.69 218 GLN A O 1
ATOM 1760 N N . VAL A 1 219 ? 26.119 22.849 -30.559 1.00 90.06 219 VAL A N 1
ATOM 1761 C CA . VAL A 1 219 ? 26.035 24.113 -29.798 1.00 90.06 219 VAL A CA 1
ATOM 1762 C C . VAL A 1 219 ? 25.992 25.364 -30.699 1.00 90.06 219 VAL A C 1
ATOM 1764 O O . VAL A 1 219 ? 25.117 26.206 -30.471 1.00 90.06 219 VAL A O 1
ATOM 1767 N N . PRO A 1 220 ? 26.828 25.506 -31.751 1.00 94.94 220 PRO A N 1
ATOM 1768 C CA . PRO A 1 220 ? 26.767 26.664 -32.650 1.00 94.94 220 PRO A CA 1
ATOM 1769 C C . PRO A 1 220 ? 25.444 26.776 -33.417 1.00 94.94 220 PRO A C 1
ATOM 1771 O O . PRO A 1 220 ? 24.985 27.879 -33.705 1.00 94.94 220 PRO A O 1
ATOM 1774 N N . HIS A 1 221 ? 24.805 25.643 -33.716 1.00 92.69 221 HIS A N 1
ATOM 1775 C CA . HIS A 1 221 ? 23.584 25.584 -34.521 1.00 92.69 221 HIS A CA 1
ATOM 1776 C C . HIS A 1 221 ? 22.306 25.886 -33.726 1.00 92.69 221 HIS A C 1
ATOM 1778 O O . HIS A 1 221 ? 21.238 26.001 -34.323 1.00 92.69 221 HIS A O 1
ATOM 1784 N N . ARG A 1 222 ? 22.393 26.020 -32.391 1.00 88.19 222 ARG A N 1
ATOM 1785 C CA . ARG A 1 222 ? 21.279 26.392 -31.496 1.00 88.19 222 ARG A CA 1
ATOM 1786 C C . ARG A 1 222 ? 19.971 25.635 -31.788 1.00 88.19 222 ARG A C 1
ATOM 1788 O O . ARG A 1 222 ? 18.886 26.218 -31.761 1.00 88.19 222 ARG A O 1
ATOM 1795 N N . ASN A 1 223 ? 20.046 24.324 -32.029 1.00 88.81 223 ASN A N 1
ATOM 1796 C CA . ASN A 1 223 ? 18.860 23.516 -32.320 1.00 88.81 223 ASN A CA 1
ATOM 1797 C C . ASN A 1 223 ? 17.932 23.414 -31.092 1.00 88.81 223 ASN A C 1
ATOM 1799 O O . ASN A 1 223 ? 18.179 22.658 -30.148 1.00 88.81 223 ASN A O 1
ATOM 1803 N N . ARG A 1 224 ? 16.848 24.197 -31.112 1.00 87.00 224 ARG A N 1
ATOM 1804 C CA . ARG A 1 224 ? 15.934 24.387 -29.976 1.00 87.00 224 ARG A CA 1
ATOM 1805 C C . ARG A 1 224 ? 15.247 23.098 -29.524 1.00 87.00 224 ARG A C 1
ATOM 1807 O O . ARG A 1 224 ? 15.039 22.924 -28.328 1.00 87.00 224 ARG A O 1
ATOM 1814 N N . ILE A 1 225 ? 14.908 22.200 -30.448 1.00 85.62 225 ILE A N 1
ATOM 1815 C CA . ILE A 1 225 ? 14.163 20.968 -30.136 1.00 85.62 225 ILE A CA 1
ATOM 1816 C C . ILE A 1 225 ? 15.011 20.055 -29.248 1.00 85.62 225 ILE A C 1
ATOM 1818 O O . ILE A 1 225 ? 14.562 19.599 -28.196 1.00 85.62 225 ILE A O 1
ATOM 1822 N N . TRP A 1 226 ? 16.264 19.841 -29.643 1.00 84.81 226 TRP A N 1
ATOM 1823 C CA . TRP A 1 226 ? 17.186 18.996 -28.895 1.00 84.81 226 TRP A CA 1
ATOM 1824 C C . TRP A 1 226 ? 17.587 19.626 -27.552 1.00 84.81 226 TRP A C 1
ATOM 1826 O O . TRP A 1 226 ? 17.535 18.948 -26.525 1.00 84.81 226 TRP A O 1
ATOM 1836 N N . MET A 1 227 ? 17.876 20.934 -27.523 1.00 84.25 227 MET A N 1
ATOM 1837 C CA . MET A 1 227 ? 18.208 21.637 -26.274 1.00 84.25 227 MET A CA 1
ATOM 1838 C C . MET A 1 227 ? 17.064 21.573 -25.247 1.00 84.25 227 MET A C 1
ATOM 1840 O O . MET A 1 227 ? 17.309 21.323 -24.068 1.00 84.25 227 MET A O 1
ATOM 1844 N N . LEU A 1 228 ? 15.805 21.719 -25.679 1.00 86.94 228 LEU A N 1
ATOM 1845 C CA . LEU A 1 228 ? 14.644 21.570 -24.790 1.00 86.94 228 LEU A CA 1
ATOM 1846 C C . LEU A 1 228 ? 14.473 20.133 -24.288 1.00 86.94 228 LEU A C 1
ATOM 1848 O O . LEU A 1 228 ? 14.124 19.932 -23.125 1.00 86.94 228 LEU A O 1
ATOM 1852 N N . SER A 1 229 ? 14.743 19.134 -25.133 1.00 87.31 229 SER A N 1
ATOM 1853 C CA . SER A 1 229 ? 14.712 17.729 -24.716 1.00 87.31 229 SER A CA 1
ATOM 1854 C C . SER A 1 229 ? 15.739 17.440 -23.620 1.00 87.31 229 SER A C 1
ATOM 1856 O O . SER A 1 229 ? 15.418 16.737 -22.663 1.00 87.31 229 SER A O 1
ATOM 1858 N N . MET A 1 230 ? 16.946 18.007 -23.716 1.00 84.81 230 MET A N 1
ATOM 1859 C CA . MET A 1 230 ? 17.979 17.845 -22.685 1.00 84.81 230 MET A CA 1
ATOM 1860 C C . MET A 1 230 ? 17.579 18.454 -21.345 1.00 84.81 230 MET A C 1
ATOM 1862 O O . MET A 1 230 ? 17.779 17.821 -20.310 1.00 84.81 230 MET A O 1
ATOM 1866 N N . VAL A 1 231 ? 17.015 19.666 -21.368 1.00 86.75 231 VAL A N 1
ATOM 1867 C CA . VAL A 1 231 ? 16.540 20.350 -20.156 1.00 86.75 231 VAL A CA 1
ATOM 1868 C C . VAL A 1 231 ? 15.395 19.563 -19.525 1.00 86.75 231 VAL A C 1
ATOM 1870 O O . VAL A 1 231 ? 15.405 19.320 -18.324 1.00 86.75 231 VAL A O 1
ATOM 1873 N N . LYS A 1 232 ? 14.440 19.086 -20.333 1.00 90.31 232 LYS A N 1
ATOM 1874 C CA . LYS A 1 232 ? 13.298 18.298 -19.847 1.00 90.31 232 LYS A CA 1
ATOM 1875 C C . LYS A 1 232 ? 13.715 16.973 -19.201 1.00 90.31 232 LYS A C 1
ATOM 1877 O O . LYS A 1 232 ? 13.049 16.515 -18.280 1.00 90.31 232 LYS A O 1
ATOM 1882 N N . GLN A 1 233 ? 14.777 16.347 -19.701 1.00 85.38 233 GLN A N 1
ATOM 1883 C CA . GLN A 1 233 ? 15.317 15.094 -19.160 1.00 85.38 233 GLN A CA 1
ATOM 1884 C C . GLN A 1 233 ? 16.337 15.307 -18.032 1.00 85.38 233 GLN A C 1
ATOM 1886 O O . GLN A 1 233 ? 16.914 14.335 -17.549 1.00 85.38 233 GLN A O 1
ATOM 1891 N N . ASP A 1 234 ? 16.580 16.560 -17.638 1.00 88.44 234 ASP A N 1
ATOM 1892 C CA . ASP A 1 234 ? 17.544 16.951 -16.607 1.00 88.44 234 ASP A CA 1
ATOM 1893 C C . ASP A 1 234 ? 18.937 16.316 -16.794 1.00 88.44 234 ASP A C 1
ATOM 1895 O O . ASP A 1 234 ? 19.631 15.920 -15.854 1.00 88.44 234 ASP A O 1
ATOM 1899 N N . MET A 1 235 ? 19.365 16.174 -18.055 1.00 84.56 235 MET A N 1
ATOM 1900 C CA . MET A 1 235 ? 20.620 15.483 -18.371 1.00 84.56 235 MET A CA 1
ATOM 1901 C C . MET A 1 235 ? 21.841 16.210 -17.793 1.00 84.56 235 MET A C 1
ATOM 1903 O O . MET A 1 235 ? 22.817 15.561 -17.427 1.00 84.56 235 MET A O 1
ATOM 1907 N N . GLY A 1 236 ? 21.781 17.540 -17.663 1.00 83.62 236 GLY A N 1
ATOM 1908 C CA . GLY A 1 236 ? 22.859 18.338 -17.074 1.00 83.62 236 GLY A CA 1
ATOM 1909 C C . GLY A 1 236 ? 23.100 18.019 -15.597 1.00 83.62 236 GLY A C 1
ATOM 1910 O O . GLY A 1 236 ? 24.244 17.784 -15.205 1.00 83.62 236 GLY A O 1
ATOM 1911 N N . CYS A 1 237 ? 22.036 17.950 -14.789 1.00 84.81 237 CYS A N 1
ATOM 1912 C CA . CYS A 1 237 ? 22.139 17.599 -13.372 1.00 84.81 237 CYS A CA 1
ATOM 1913 C C . CYS A 1 237 ? 22.616 16.153 -13.197 1.00 84.81 237 CYS A C 1
ATOM 1915 O O . CYS A 1 237 ? 23.544 15.895 -12.432 1.00 84.81 237 CYS A O 1
ATOM 1917 N N . ASN A 1 238 ? 22.054 15.220 -13.973 1.00 86.75 238 ASN A N 1
ATOM 1918 C CA . ASN A 1 238 ? 22.405 13.800 -13.900 1.00 86.75 238 ASN A CA 1
ATOM 1919 C C . ASN A 1 238 ? 23.880 13.533 -14.237 1.00 86.75 238 ASN A C 1
ATOM 1921 O O . ASN A 1 238 ? 24.560 12.827 -13.494 1.00 86.75 238 ASN A O 1
ATOM 1925 N N . VAL A 1 239 ? 24.401 14.127 -15.317 1.00 88.62 239 VAL A N 1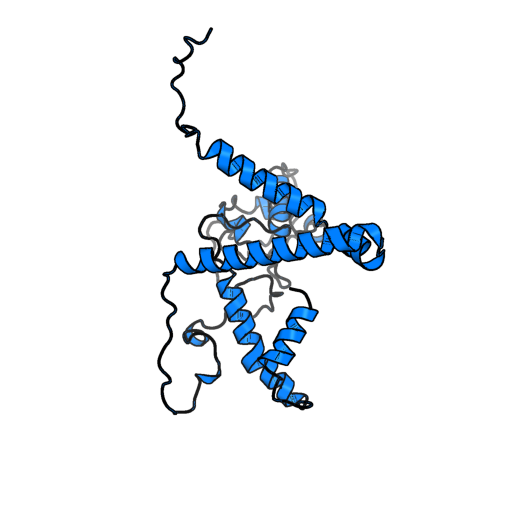
ATOM 1926 C CA . VAL A 1 239 ? 25.824 13.997 -15.680 1.00 88.62 239 VAL A CA 1
ATOM 1927 C C . VAL A 1 239 ? 26.715 14.682 -14.641 1.00 88.62 239 VAL A C 1
ATOM 1929 O O . VAL A 1 239 ? 27.732 14.119 -14.242 1.00 88.62 239 VAL A O 1
ATOM 1932 N N . GLY A 1 240 ? 26.324 15.864 -14.152 1.00 86.69 240 GLY A N 1
ATOM 1933 C CA . GLY A 1 240 ? 27.064 16.571 -13.106 1.00 86.69 240 GLY A CA 1
ATOM 1934 C C . GLY A 1 240 ? 27.158 15.781 -11.797 1.00 86.69 240 GLY A C 1
ATOM 1935 O O . GLY A 1 240 ? 28.224 15.733 -11.185 1.00 86.69 240 GLY A O 1
ATOM 1936 N N . ASN A 1 241 ? 26.073 15.128 -11.382 1.00 88.38 241 ASN A N 1
ATOM 1937 C CA . ASN A 1 241 ? 26.051 14.277 -10.192 1.00 88.38 241 ASN A CA 1
ATOM 1938 C C . ASN A 1 241 ? 26.894 13.015 -10.387 1.00 88.38 241 ASN A C 1
ATOM 1940 O O . ASN A 1 241 ? 27.689 12.697 -9.510 1.00 88.38 241 ASN A O 1
ATOM 1944 N N . LEU A 1 242 ? 26.821 12.371 -11.557 1.00 88.19 242 LEU A N 1
ATOM 1945 C CA . LEU A 1 242 ? 27.663 11.213 -11.877 1.00 88.19 242 LEU A CA 1
ATOM 1946 C C . LEU A 1 242 ? 29.160 11.542 -11.764 1.00 88.19 242 LEU A C 1
ATOM 1948 O O . LEU A 1 242 ? 29.917 10.784 -11.163 1.00 88.19 242 LEU A O 1
ATOM 1952 N N . VAL A 1 243 ? 29.593 12.684 -12.304 1.00 90.56 243 VAL A N 1
ATOM 1953 C CA . VAL A 1 243 ? 30.996 13.127 -12.209 1.00 90.56 243 VAL A CA 1
ATOM 1954 C C . VAL A 1 243 ? 31.395 13.403 -10.758 1.00 90.56 243 VAL A C 1
ATOM 1956 O O . VAL A 1 243 ? 32.477 13.001 -10.330 1.00 90.56 243 VAL A O 1
ATOM 1959 N N . LYS A 1 244 ? 30.522 14.047 -9.973 1.00 89.81 244 LYS A N 1
ATOM 1960 C CA . LYS A 1 244 ? 30.760 14.275 -8.538 1.00 89.81 244 LYS A CA 1
ATOM 1961 C C . LYS A 1 244 ? 30.876 12.968 -7.762 1.00 89.81 244 LYS A C 1
ATOM 1963 O O . LYS A 1 244 ? 31.748 12.869 -6.905 1.00 89.81 244 LYS A O 1
ATOM 1968 N N . ASP A 1 245 ? 30.036 11.984 -8.062 1.00 87.94 245 ASP A N 1
ATOM 1969 C CA . ASP A 1 245 ? 30.068 10.675 -7.412 1.00 87.94 245 ASP A CA 1
ATOM 1970 C C . ASP A 1 245 ? 31.367 9.930 -7.729 1.00 87.94 245 ASP A C 1
ATOM 1972 O O . ASP A 1 245 ? 31.985 9.381 -6.817 1.00 87.94 245 ASP A O 1
ATOM 1976 N N . ILE A 1 246 ? 31.832 9.977 -8.984 1.00 87.50 246 ILE A N 1
ATOM 1977 C CA . ILE A 1 246 ? 33.127 9.404 -9.385 1.00 87.50 246 ILE A CA 1
ATOM 1978 C C . ILE A 1 246 ? 34.268 10.101 -8.642 1.00 87.50 246 ILE A C 1
ATOM 1980 O O . ILE A 1 246 ? 35.077 9.427 -8.013 1.00 87.50 246 ILE A O 1
ATOM 1984 N N . HIS A 1 247 ? 34.307 11.435 -8.629 1.00 87.50 247 HIS A N 1
ATOM 1985 C CA . HIS A 1 247 ? 35.350 12.168 -7.908 1.00 87.50 247 HIS A CA 1
ATOM 1986 C C . HIS A 1 247 ? 35.325 11.909 -6.407 1.00 87.50 247 HIS A C 1
ATOM 1988 O O . HIS A 1 247 ? 36.377 11.724 -5.800 1.00 87.50 247 HIS A O 1
ATOM 1994 N N . ARG A 1 248 ? 34.133 11.854 -5.805 1.00 84.88 248 ARG A N 1
ATOM 1995 C CA . ARG A 1 248 ? 33.967 11.505 -4.394 1.00 84.88 248 ARG A CA 1
ATOM 1996 C C . ARG A 1 248 ? 34.482 10.099 -4.125 1.00 84.88 248 ARG A C 1
ATOM 1998 O O . ARG A 1 248 ? 35.146 9.882 -3.113 1.00 84.88 248 ARG A O 1
ATOM 2005 N N . TYR A 1 249 ? 34.176 9.147 -5.002 1.00 85.38 249 TYR A N 1
ATOM 2006 C CA . TYR A 1 249 ? 34.684 7.787 -4.892 1.00 85.38 249 TYR A CA 1
ATOM 2007 C C . TYR A 1 249 ? 36.211 7.769 -4.993 1.00 85.38 249 TYR A C 1
ATOM 2009 O O . TYR A 1 249 ? 36.850 7.246 -4.094 1.00 85.38 249 TYR A O 1
ATOM 2017 N N . GLU A 1 250 ? 36.809 8.414 -5.993 1.00 86.19 250 GLU A N 1
ATOM 2018 C CA . GLU A 1 250 ? 38.268 8.477 -6.169 1.00 86.19 250 GLU A CA 1
ATOM 2019 C C . GLU A 1 250 ? 38.994 9.177 -5.008 1.00 86.19 250 GLU A C 1
ATOM 2021 O O . GLU A 1 250 ? 40.093 8.765 -4.624 1.00 86.19 250 GLU A O 1
ATOM 2026 N N . SER A 1 251 ? 38.392 10.222 -4.429 1.00 83.94 251 SER A N 1
ATOM 2027 C CA . SER A 1 251 ? 38.964 10.946 -3.290 1.00 83.94 251 SER A CA 1
ATOM 2028 C C . SER A 1 251 ? 38.840 10.162 -1.983 1.00 83.94 251 SER A C 1
ATOM 2030 O O . SER A 1 251 ? 39.758 10.178 -1.167 1.00 83.94 251 SER A O 1
ATOM 2032 N N . SER A 1 252 ? 37.716 9.467 -1.777 1.00 80.31 252 SER A N 1
ATOM 2033 C CA . SER A 1 252 ? 37.461 8.683 -0.558 1.00 80.31 252 SER A CA 1
ATOM 2034 C C . SER A 1 252 ? 38.078 7.289 -0.603 1.00 80.31 252 SER A C 1
ATOM 2036 O O . SER A 1 252 ? 38.507 6.786 0.423 1.00 80.31 252 SER A O 1
ATOM 2038 N N . SER A 1 253 ? 38.224 6.661 -1.769 1.00 67.94 253 SER A N 1
ATOM 2039 C CA . SER A 1 253 ? 38.803 5.315 -1.877 1.00 67.94 253 SER A CA 1
ATOM 2040 C C . SER A 1 253 ? 40.292 5.281 -1.524 1.00 67.94 253 SER A C 1
ATOM 2042 O O . SER A 1 253 ? 40.822 4.222 -1.191 1.00 67.94 253 SER A O 1
ATOM 2044 N N . ARG A 1 254 ? 40.981 6.428 -1.602 1.00 63.16 254 ARG A N 1
ATOM 2045 C CA . ARG A 1 254 ? 42.398 6.572 -1.227 1.00 63.16 254 ARG A CA 1
ATOM 2046 C C . ARG A 1 254 ? 42.609 6.875 0.256 1.00 63.16 254 ARG A C 1
ATOM 2048 O O . ARG A 1 254 ? 43.712 6.668 0.753 1.00 63.16 254 ARG A O 1
ATOM 2055 N N . VAL A 1 255 ? 41.569 7.303 0.969 1.00 62.66 255 VAL A N 1
ATOM 2056 C CA . VAL A 1 255 ? 41.602 7.538 2.415 1.00 62.66 255 VAL A CA 1
ATOM 2057 C C . VAL A 1 255 ? 40.708 6.489 3.056 1.00 62.66 255 VAL A C 1
ATOM 2059 O O . VAL A 1 255 ? 39.489 6.586 2.994 1.00 62.66 255 VAL A O 1
ATOM 2062 N N . ARG A 1 256 ? 41.294 5.450 3.662 1.00 56.81 256 ARG A N 1
ATOM 2063 C CA . ARG A 1 256 ? 40.505 4.530 4.491 1.00 56.81 256 ARG A CA 1
ATOM 2064 C C . ARG A 1 256 ? 39.925 5.329 5.656 1.00 56.81 256 ARG A C 1
ATOM 2066 O O . ARG A 1 256 ? 40.603 5.506 6.663 1.00 56.81 256 ARG A O 1
ATOM 2073 N N . ASP A 1 257 ? 38.683 5.780 5.519 1.00 52.25 257 ASP A N 1
ATOM 2074 C CA . ASP A 1 257 ? 37.875 6.196 6.655 1.00 52.25 257 ASP A CA 1
ATOM 2075 C C . ASP A 1 257 ? 37.733 4.963 7.542 1.00 52.25 257 ASP A C 1
ATOM 2077 O O . ASP A 1 257 ? 37.010 4.010 7.237 1.00 52.25 257 ASP A O 1
ATOM 2081 N N . THR A 1 258 ? 38.507 4.925 8.620 1.00 57.16 258 THR A N 1
ATOM 2082 C CA . THR A 1 258 ? 38.316 3.945 9.673 1.00 57.16 258 THR A CA 1
ATOM 2083 C C . THR A 1 258 ? 36.966 4.244 10.309 1.00 57.16 258 THR A C 1
ATOM 2085 O O . THR A 1 258 ? 36.839 5.076 11.197 1.00 57.16 258 THR A O 1
ATOM 2088 N N . THR A 1 259 ? 35.929 3.532 9.872 1.00 50.94 259 THR A N 1
ATOM 2089 C CA . THR A 1 259 ? 34.576 3.583 10.451 1.00 50.94 259 THR A CA 1
ATOM 2090 C C . THR A 1 259 ? 34.502 3.011 11.873 1.00 50.94 259 THR A C 1
ATOM 2092 O O . THR A 1 259 ? 33.417 2.865 12.430 1.00 50.94 259 THR A O 1
ATOM 2095 N N . TRP A 1 260 ? 35.641 2.676 12.480 1.00 50.78 260 TRP A N 1
ATOM 2096 C CA . TRP A 1 260 ? 35.727 2.300 13.883 1.00 50.78 260 TRP A CA 1
ATOM 2097 C C . TRP A 1 260 ? 35.799 3.553 14.748 1.00 50.78 260 TRP A C 1
ATOM 2099 O O . TRP A 1 260 ? 36.542 4.484 14.444 1.00 50.78 260 TRP A O 1
ATOM 2109 N N . ALA A 1 261 ? 35.040 3.562 15.846 1.00 49.59 261 ALA A N 1
ATOM 2110 C CA . ALA A 1 261 ? 35.072 4.633 16.831 1.00 49.59 261 ALA A CA 1
ATOM 2111 C C . ALA A 1 261 ? 36.520 4.884 17.279 1.00 49.59 261 ALA A C 1
ATOM 2113 O O . ALA A 1 261 ? 37.110 4.062 17.984 1.00 49.59 261 ALA A O 1
ATOM 2114 N N . ARG A 1 262 ? 37.098 6.020 16.865 1.00 55.97 262 ARG A N 1
ATOM 2115 C CA . ARG A 1 262 ? 38.351 6.509 17.444 1.00 55.97 262 ARG A CA 1
ATOM 2116 C C . ARG A 1 262 ? 38.157 6.574 18.955 1.00 55.97 262 ARG A C 1
ATOM 2118 O O . ARG A 1 262 ? 37.194 7.178 19.434 1.00 55.97 262 ARG A O 1
ATOM 2125 N N . LYS A 1 263 ? 39.045 5.915 19.706 1.00 51.28 263 LYS A N 1
ATOM 2126 C CA . LYS A 1 263 ? 39.056 6.025 21.165 1.00 51.28 263 LYS A CA 1
ATOM 2127 C C . LYS A 1 263 ? 39.171 7.506 21.520 1.00 51.28 263 LYS A C 1
ATOM 2129 O O . LYS A 1 263 ? 39.932 8.252 20.909 1.00 51.28 263 LYS A O 1
ATOM 2134 N N . LYS A 1 264 ? 38.370 7.922 22.498 1.00 48.94 264 LYS A N 1
ATOM 2135 C CA . LYS A 1 264 ? 38.333 9.273 23.061 1.00 48.94 264 LYS A CA 1
ATOM 2136 C C . LYS A 1 264 ? 39.664 9.536 23.785 1.00 48.94 264 LYS A C 1
ATOM 2138 O O . LYS A 1 264 ? 39.742 9.370 24.993 1.00 48.94 264 LYS A O 1
ATOM 2143 N N . GLY A 1 265 ? 40.717 9.824 23.026 1.00 52.75 265 GLY A N 1
ATOM 2144 C CA . GLY A 1 265 ? 42.090 9.973 23.515 1.00 52.75 265 GLY A CA 1
ATOM 2145 C C . GLY A 1 265 ? 43.070 10.460 22.445 1.00 52.75 265 GLY A C 1
ATOM 2146 O O . GLY A 1 265 ? 43.971 11.216 22.773 1.00 52.75 265 GLY A O 1
ATOM 2147 N N . ASP A 1 266 ? 42.837 10.155 21.164 1.00 52.75 266 ASP A N 1
ATOM 2148 C CA . ASP A 1 266 ? 43.731 10.594 20.082 1.00 52.75 266 ASP A CA 1
ATOM 2149 C C . ASP A 1 266 ? 43.373 12.014 19.608 1.00 52.75 266 ASP A C 1
ATOM 2151 O O . ASP A 1 266 ? 42.812 12.229 18.529 1.00 52.75 266 ASP A O 1
ATOM 2155 N N . LYS A 1 267 ? 43.652 13.001 20.458 1.00 52.75 267 LYS A N 1
ATOM 2156 C CA . LYS A 1 267 ? 43.886 14.384 20.038 1.00 52.75 267 LYS A CA 1
ATOM 2157 C C . LYS A 1 267 ? 45.238 14.800 20.586 1.00 52.75 267 LYS A C 1
ATOM 2159 O O . LYS A 1 267 ? 45.297 15.449 21.619 1.00 52.75 267 LYS A O 1
ATOM 2164 N N . GLU A 1 268 ? 46.291 14.459 19.864 1.00 51.25 268 GLU A N 1
ATOM 2165 C CA . GLU A 1 268 ? 47.543 15.191 19.953 1.00 51.25 268 GLU A CA 1
ATOM 2166 C C . GLU A 1 268 ? 48.246 15.158 18.595 1.00 51.25 268 GLU A C 1
ATOM 2168 O O . GLU A 1 268 ? 48.236 14.148 17.896 1.00 51.25 268 GLU A O 1
ATOM 2173 N N . GLU A 1 269 ? 48.783 16.327 18.250 1.00 49.19 269 GLU A N 1
ATOM 2174 C CA . GLU A 1 269 ? 49.713 16.617 17.158 1.00 49.19 269 GLU A CA 1
ATOM 2175 C C . GLU A 1 269 ? 49.162 16.686 15.725 1.00 49.19 269 GLU A C 1
ATOM 2177 O O . GLU A 1 269 ? 49.185 15.732 14.953 1.00 49.19 269 GLU A O 1
ATOM 2182 N N . GLN A 1 270 ? 48.805 17.909 15.321 1.00 40.16 270 GLN A N 1
ATOM 2183 C CA . GLN A 1 270 ? 49.396 18.498 14.116 1.00 40.16 270 GLN A CA 1
ATOM 2184 C C . GLN A 1 270 ? 49.383 20.033 14.215 1.00 40.16 270 GLN A C 1
ATOM 2186 O O . GLN A 1 270 ? 48.320 20.649 14.306 1.00 40.16 270 GLN A O 1
ATOM 2191 N N . CYS A 1 271 ? 50.601 20.585 14.282 1.00 37.66 271 CYS A N 1
ATOM 2192 C CA . CYS A 1 271 ? 50.966 21.976 14.001 1.00 37.66 271 CYS A CA 1
ATOM 2193 C C . CYS A 1 271 ? 50.641 22.336 12.546 1.00 37.66 271 CYS A C 1
ATOM 2195 O O . CYS A 1 271 ? 50.785 21.435 11.686 1.00 37.66 271 CYS A O 1
#

Sequence (271 aa):
MNVENFWKQLKHGFLHNHVRPRLDQLIWILITQVTPVYLARANTLNDRHCLGRSKALTPFQKMFKSEWICLESVTTRGDVDEKYITRVDQWTCTCKAQAMHSCHLCEHLVQSLPRPPAKFWMEVVHHRTLPLYHHPALVIPGSQWIEPADGSITDGDDHVFRTRTNVLAGGGGWRELNFSTPSFAGQTREASDSGSSCVHLLKRAEEFKQATTIFRAQVPHRNRIWMLSMVKQDMGCNVGNLVKDIHRYESSSRVRDTTWARKKGDKEEQC

Radius of gyration: 29.33 Å; chains: 1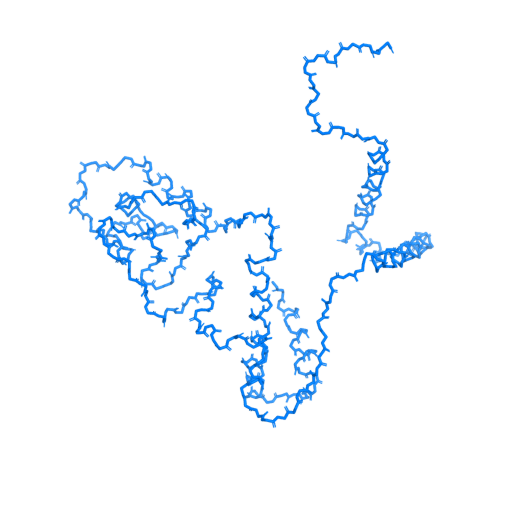; bounding box: 76×62×69 Å